Protein AF-I3ZRD3-F1 (afdb_monomer)

Sequence (249 aa):
MDRIKLLAGLSAVLILIATGATWAITRDINTTIVILTLASTLATVMMAVTIYELDIALKELNFEAVSEVYEMMDENLKENISKIKRWHAEDLQAGRISGGVLVGPASGDFLKDEERVKAVSDASRVLNRVGYFIYRDFVGDWFIQEQYAGLILESFLAMRPYLKALRDSRECEGNEECENGPWFLRRFYLLLVVISYQYLCKNFNKNCEKVFEKYKESVGKPVPSKWLADDVKSWLKKKGYKEYLKENA

Solvent-accessible surface area (backbone atoms only — not comparable to full-atom values): 13400 Å² total; per-residue (Å²): 112,68,67,58,55,49,48,54,50,51,51,52,52,51,49,51,50,53,40,52,52,44,37,73,71,67,74,39,68,67,66,36,50,53,51,45,52,52,52,52,50,52,53,50,51,49,52,51,50,54,50,49,52,48,50,51,53,50,50,52,50,26,50,52,45,47,51,52,45,52,63,60,67,30,68,68,41,52,49,38,48,50,52,42,43,50,51,41,53,51,34,46,74,71,63,30,42,54,97,66,31,52,41,79,65,46,42,59,54,47,76,69,32,63,67,61,46,47,42,55,51,51,47,48,48,49,46,20,52,51,20,43,38,38,74,70,64,41,31,63,67,66,57,45,42,74,76,37,15,69,60,47,38,52,45,45,66,41,40,39,27,58,52,47,45,54,40,44,71,71,77,24,79,84,41,71,71,45,76,59,32,53,43,73,98,43,41,32,29,54,51,45,37,53,52,12,46,56,45,38,45,72,78,37,44,72,59,38,47,53,56,28,51,76,71,77,42,78,84,66,78,90,68,57,59,52,38,50,40,70,69,58,49,52,52,37,44,75,74,66,49,46,74,72,60,54,73,85,127

Secondary structure (DSSP, 8-state):
-HHHHHHHHHHHHHHHHHHHHHHHHH--HHHHHHHHHHHHHHHHHHHHHHHHHHHHHHHHHHHHHHHHHHHHTSHHHHHHHHHHHHHHHHHHHTT-EETTEE-TTHHHHHHH-HHHHHHHHHHHHHHHHHHHHHHTTSS-HHHHHHHHHHHHHHHHHHHHHHHHHHHIIIIITT-HHHHHS---TTHHHHHHHHHHHHHHHHH-HHHHHHHHHHTT--SS-SS-GGGS-HHHHHHHHHTT-HHHHS---

Structure (mmCIF, N/CA/C/O backbone):
data_AF-I3ZRD3-F1
#
_entry.id   AF-I3ZRD3-F1
#
loop_
_atom_site.group_PDB
_atom_sit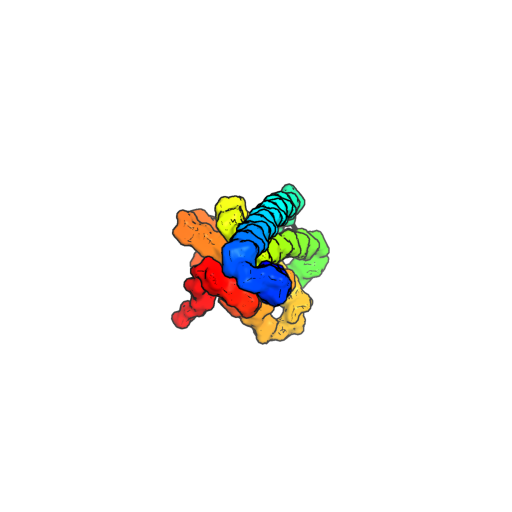e.id
_atom_site.type_symbol
_atom_site.label_atom_id
_atom_site.label_alt_id
_atom_site.label_comp_id
_atom_site.label_asym_id
_atom_site.label_entity_id
_atom_site.label_seq_id
_atom_site.pdbx_PDB_ins_code
_atom_site.Cartn_x
_atom_site.Cartn_y
_atom_site.Cartn_z
_atom_site.occupancy
_atom_site.B_iso_or_equiv
_atom_site.auth_seq_id
_atom_site.auth_comp_id
_atom_site.auth_asym_id
_atom_site.auth_atom_id
_atom_site.pdbx_PDB_model_num
ATOM 1 N N . MET A 1 1 ? -14.923 -5.892 21.872 1.00 52.00 1 MET A N 1
ATOM 2 C CA . MET A 1 1 ? -16.392 -5.854 22.061 1.00 52.00 1 MET A CA 1
ATOM 3 C C . MET A 1 1 ? -16.881 -6.980 22.973 1.00 52.00 1 MET A C 1
ATOM 5 O O . MET A 1 1 ? -17.626 -6.692 23.900 1.00 52.00 1 MET A O 1
ATOM 9 N N . ASP A 1 2 ? -16.412 -8.221 22.799 1.00 59.50 2 ASP A N 1
ATOM 10 C CA . ASP A 1 2 ? -16.865 -9.356 23.628 1.00 59.50 2 ASP A CA 1
ATOM 11 C C . ASP A 1 2 ? -16.452 -9.266 25.101 1.00 59.50 2 ASP A C 1
ATOM 13 O O . ASP A 1 2 ? -17.253 -9.577 25.972 1.00 59.50 2 ASP A O 1
ATOM 17 N N . ARG A 1 3 ? -15.263 -8.732 25.412 1.00 58.88 3 ARG A N 1
ATOM 18 C CA . ARG A 1 3 ? -14.840 -8.506 26.808 1.00 58.88 3 ARG A CA 1
ATOM 19 C C . ARG A 1 3 ? -15.699 -7.479 27.555 1.00 58.88 3 ARG A C 1
ATOM 21 O O . ARG A 1 3 ? -15.945 -7.666 28.737 1.00 58.88 3 ARG A O 1
ATOM 28 N N . ILE A 1 4 ? -16.195 -6.441 26.875 1.00 62.34 4 ILE A N 1
ATOM 29 C CA . ILE A 1 4 ? -17.078 -5.422 27.478 1.00 62.34 4 ILE A CA 1
ATOM 30 C C . ILE A 1 4 ? -18.457 -6.024 27.750 1.00 62.34 4 ILE A C 1
ATOM 32 O O . ILE A 1 4 ? -19.006 -5.831 28.827 1.00 62.34 4 ILE A O 1
ATOM 36 N N . LYS A 1 5 ? -18.991 -6.817 26.810 1.00 70.56 5 LYS A N 1
ATOM 37 C CA . LYS A 1 5 ? -20.236 -7.572 27.021 1.00 70.56 5 LYS A CA 1
ATOM 38 C C . LYS A 1 5 ? -20.105 -8.570 28.173 1.00 70.56 5 LYS A C 1
ATOM 40 O O . LYS A 1 5 ? -21.042 -8.731 28.945 1.00 70.56 5 LYS A O 1
ATOM 45 N N . LEU A 1 6 ? -18.941 -9.207 28.300 1.00 76.69 6 LEU A N 1
ATOM 46 C CA . LEU A 1 6 ? -18.649 -10.167 29.361 1.00 76.69 6 LEU A CA 1
ATOM 47 C C . LEU A 1 6 ? -18.512 -9.487 30.733 1.00 76.69 6 LEU A C 1
ATOM 49 O O . LEU A 1 6 ? -19.090 -9.972 31.699 1.00 76.69 6 LEU A O 1
ATOM 53 N N . LEU A 1 7 ? -17.832 -8.337 30.805 1.00 70.81 7 LEU A N 1
ATOM 54 C CA . LEU A 1 7 ? -17.755 -7.496 32.006 1.00 70.81 7 LEU A CA 1
ATOM 55 C C . LEU A 1 7 ? -19.132 -6.967 32.414 1.00 70.81 7 LEU A C 1
ATOM 57 O O . LEU A 1 7 ? -19.528 -7.153 33.557 1.00 70.81 7 LEU A O 1
ATOM 61 N N . ALA A 1 8 ? -19.897 -6.400 31.477 1.00 70.56 8 ALA A N 1
ATOM 62 C CA . ALA A 1 8 ? -21.256 -5.928 31.735 1.00 70.56 8 ALA A CA 1
ATOM 63 C C . ALA A 1 8 ? -22.177 -7.066 32.211 1.00 70.56 8 ALA A C 1
ATOM 65 O O . ALA A 1 8 ? -22.964 -6.880 33.138 1.00 70.56 8 ALA A O 1
ATOM 66 N N . GLY A 1 9 ? -22.042 -8.261 31.624 1.00 75.44 9 GLY A N 1
ATOM 67 C CA . GLY A 1 9 ? -22.759 -9.461 32.051 1.00 75.44 9 GLY A CA 1
ATOM 68 C C . GLY A 1 9 ? -22.384 -9.905 33.468 1.00 75.44 9 GLY A C 1
ATOM 69 O O . GLY A 1 9 ? -23.269 -10.137 34.287 1.00 75.44 9 GLY A O 1
ATOM 70 N N . LEU A 1 10 ? -21.088 -9.963 33.789 1.00 80.12 10 LEU A N 1
ATOM 71 C CA . LEU A 1 10 ? -20.594 -10.278 35.136 1.00 80.12 10 LEU A CA 1
ATOM 72 C C . LEU A 1 10 ? -21.078 -9.262 36.175 1.00 80.12 10 LEU A C 1
ATOM 74 O O . LEU A 1 10 ? -21.544 -9.655 37.243 1.00 80.12 10 LEU A O 1
ATOM 78 N N . SER A 1 11 ? -21.024 -7.969 35.854 1.00 74.06 11 SER A N 1
ATOM 79 C CA . SER A 1 11 ? -21.530 -6.904 36.719 1.00 74.06 11 SER A CA 1
ATOM 80 C C . SER A 1 11 ? -23.034 -7.038 36.954 1.00 74.06 11 SER A C 1
ATOM 82 O O . SER A 1 11 ? -23.473 -6.953 38.097 1.00 74.06 11 SER A O 1
ATOM 84 N N . ALA A 1 12 ? -23.824 -7.318 35.914 1.00 77.12 12 ALA A N 1
ATOM 85 C CA . ALA A 1 12 ? -25.265 -7.529 36.049 1.00 77.12 12 ALA A CA 1
ATOM 86 C C . ALA A 1 12 ? -25.596 -8.736 36.945 1.00 77.12 12 ALA A C 1
ATOM 88 O O . ALA A 1 12 ? -26.478 -8.649 37.799 1.00 77.12 12 ALA A O 1
ATOM 89 N N . VAL A 1 13 ? -24.856 -9.842 36.804 1.00 82.25 13 VAL A N 1
ATOM 90 C CA . VAL A 1 13 ? -25.018 -11.037 37.649 1.00 82.25 13 VAL A CA 1
ATOM 91 C C . VAL A 1 13 ? -24.651 -10.741 39.106 1.00 82.25 13 VAL A C 1
ATOM 93 O O . VAL A 1 13 ? -25.401 -11.107 40.009 1.00 82.25 13 VAL A O 1
ATOM 96 N N . LEU A 1 14 ? -23.544 -10.037 39.353 1.00 80.75 14 LEU A N 1
ATOM 97 C CA . LEU A 1 14 ? -23.127 -9.652 40.706 1.00 80.75 14 LEU A CA 1
ATOM 98 C C . LEU A 1 14 ? -24.134 -8.712 41.376 1.00 80.75 14 LEU A C 1
ATOM 100 O O . LEU A 1 14 ? -24.451 -8.900 42.550 1.00 80.75 14 LEU A O 1
ATOM 104 N N . ILE A 1 15 ? -24.681 -7.748 40.630 1.00 78.94 15 ILE A N 1
ATOM 105 C CA . ILE A 1 15 ? -25.729 -6.848 41.124 1.00 78.94 15 ILE A CA 1
ATOM 106 C C . ILE A 1 15 ? -26.989 -7.647 41.477 1.00 78.94 15 ILE A C 1
ATOM 108 O O . ILE A 1 15 ? -27.552 -7.443 42.551 1.00 78.94 15 ILE A O 1
ATOM 112 N N . LEU A 1 16 ? -27.410 -8.593 40.632 1.00 80.62 16 LEU A N 1
ATOM 113 C CA . LEU A 1 16 ? -28.568 -9.451 40.907 1.00 80.62 16 LEU A CA 1
ATOM 114 C C . LEU A 1 16 ? -28.374 -10.302 42.169 1.00 80.62 16 LEU A C 1
ATOM 116 O O . LEU A 1 16 ? -29.274 -10.356 43.007 1.00 80.62 16 LEU A O 1
ATOM 120 N N . ILE A 1 17 ? -27.200 -10.919 42.338 1.00 82.75 17 ILE A N 1
ATOM 121 C CA . ILE A 1 17 ? -26.878 -11.731 43.522 1.00 82.75 17 ILE A CA 1
ATOM 122 C C . ILE A 1 17 ? -26.856 -10.861 44.782 1.00 82.75 17 ILE A C 1
ATOM 124 O O . ILE A 1 17 ? -27.480 -11.217 45.781 1.00 82.75 17 ILE A O 1
ATOM 128 N N . ALA A 1 18 ? -26.189 -9.704 44.736 1.00 76.94 18 ALA A N 1
ATOM 129 C CA . ALA A 1 18 ? -26.117 -8.783 45.867 1.00 76.94 18 ALA A CA 1
ATOM 130 C C . ALA A 1 18 ? -27.506 -8.273 46.269 1.00 76.94 18 ALA A C 1
ATOM 132 O O . ALA A 1 18 ? -27.845 -8.253 47.452 1.00 76.94 18 ALA A O 1
ATOM 133 N N . THR A 1 19 ? -28.342 -7.927 45.290 1.00 74.69 19 THR A N 1
ATOM 134 C CA . THR A 1 19 ? -29.703 -7.431 45.531 1.00 74.69 19 THR A CA 1
ATOM 135 C C . THR A 1 19 ? -30.601 -8.531 46.096 1.00 74.69 19 THR A C 1
ATOM 137 O O . THR A 1 19 ? -31.321 -8.296 47.065 1.00 74.69 19 THR A O 1
ATOM 140 N N . GLY A 1 20 ? -30.514 -9.752 45.557 1.00 78.00 20 GLY A N 1
ATOM 141 C CA . GLY A 1 20 ? -31.257 -10.912 46.052 1.00 78.00 20 GLY A CA 1
ATOM 142 C C . GLY A 1 20 ? -30.860 -11.319 47.474 1.00 78.00 20 GLY A C 1
ATOM 143 O O . GLY A 1 20 ? -31.731 -11.579 48.303 1.00 78.00 20 GLY A O 1
ATOM 144 N N . ALA A 1 21 ? -29.561 -11.311 47.787 1.00 79.12 21 ALA A N 1
ATOM 145 C CA . ALA A 1 21 ? -29.057 -11.587 49.132 1.00 79.12 21 ALA A CA 1
ATOM 146 C C . ALA A 1 21 ? -29.483 -10.504 50.135 1.00 79.12 21 ALA A C 1
ATOM 148 O O . ALA A 1 21 ? -29.942 -10.818 51.230 1.00 79.12 21 ALA A O 1
ATOM 149 N N . THR A 1 22 ? -29.395 -9.232 49.740 1.00 74.50 22 THR A N 1
ATOM 150 C CA . THR A 1 22 ? -29.828 -8.102 50.572 1.00 74.50 22 THR A CA 1
ATOM 151 C C . THR A 1 22 ? -31.318 -8.204 50.886 1.00 74.50 22 THR A C 1
ATOM 153 O O . THR A 1 22 ? -31.693 -8.141 52.053 1.00 74.50 22 THR A O 1
ATOM 156 N N . TRP A 1 23 ? -32.156 -8.459 49.876 1.00 75.88 23 TRP A N 1
ATOM 157 C CA . TRP A 1 23 ? -33.597 -8.652 50.050 1.00 75.88 23 TRP A CA 1
ATOM 158 C C . TRP A 1 23 ? -33.927 -9.814 50.996 1.00 75.88 23 TRP A C 1
ATOM 160 O O . TRP A 1 23 ? -34.800 -9.690 51.855 1.00 75.88 23 TRP A O 1
ATOM 170 N N . ALA A 1 24 ? -33.210 -10.935 50.869 1.00 79.56 24 ALA A N 1
ATOM 171 C CA . ALA A 1 24 ? -33.402 -12.100 51.726 1.00 79.56 24 ALA A CA 1
ATOM 172 C C . ALA A 1 24 ? -33.079 -11.816 53.205 1.00 79.56 24 ALA A C 1
ATOM 174 O O . ALA A 1 24 ? -33.714 -12.406 54.080 1.00 79.56 24 ALA A O 1
ATOM 175 N N . ILE A 1 25 ? -32.129 -10.913 53.477 1.00 80.62 25 ILE A N 1
ATOM 176 C CA . ILE A 1 25 ? -31.668 -10.567 54.828 1.00 80.62 25 ILE A CA 1
ATOM 177 C C . ILE A 1 25 ? -32.514 -9.450 55.446 1.00 80.62 25 ILE A C 1
ATOM 179 O O . ILE A 1 25 ? -32.949 -9.577 56.588 1.00 80.62 25 ILE A O 1
ATOM 183 N N . THR A 1 26 ? -32.741 -8.350 54.725 1.00 76.94 26 THR A N 1
ATOM 184 C CA . THR A 1 26 ? -33.383 -7.156 55.295 1.00 76.94 26 THR A CA 1
ATOM 185 C C . THR A 1 26 ? -34.900 -7.170 55.155 1.00 76.94 26 THR A C 1
ATOM 187 O O . THR A 1 26 ? -35.578 -6.610 56.012 1.00 76.94 26 THR A O 1
ATOM 190 N N . ARG A 1 27 ? -35.445 -7.782 54.088 1.00 77.44 27 ARG A N 1
ATOM 191 C CA . ARG A 1 27 ? -36.866 -7.688 53.682 1.00 77.44 27 ARG A CA 1
ATOM 192 C C . ARG A 1 27 ? -37.421 -6.253 53.657 1.00 77.44 27 ARG A C 1
ATOM 194 O O . ARG A 1 27 ? -38.632 -6.057 53.723 1.00 77.44 27 ARG A O 1
ATOM 201 N N . ASP A 1 28 ? -36.543 -5.258 53.548 1.00 80.31 28 ASP A N 1
ATOM 202 C CA . ASP A 1 28 ? -36.895 -3.845 53.472 1.00 80.31 28 ASP A CA 1
ATOM 203 C C . ASP A 1 28 ? -36.650 -3.331 52.054 1.00 80.31 28 ASP A C 1
ATOM 205 O O . ASP A 1 28 ? -35.545 -3.420 51.504 1.00 80.31 28 ASP A O 1
ATOM 209 N N . ILE A 1 29 ? -37.709 -2.777 51.468 1.00 77.44 29 ILE A N 1
ATOM 210 C CA . ILE A 1 29 ? -37.716 -2.227 50.115 1.00 77.44 29 ILE A CA 1
ATOM 211 C C . ILE A 1 29 ? -36.775 -1.023 50.031 1.00 77.44 29 ILE A C 1
ATOM 213 O O . ILE A 1 29 ? -36.006 -0.931 49.075 1.00 77.44 29 ILE A O 1
ATOM 217 N N . ASN A 1 30 ? -36.765 -0.143 51.036 1.00 77.94 30 ASN A N 1
ATOM 218 C CA . ASN A 1 30 ? -35.959 1.077 50.983 1.00 77.94 30 ASN A CA 1
ATOM 219 C C . ASN A 1 30 ? -34.462 0.759 51.026 1.00 77.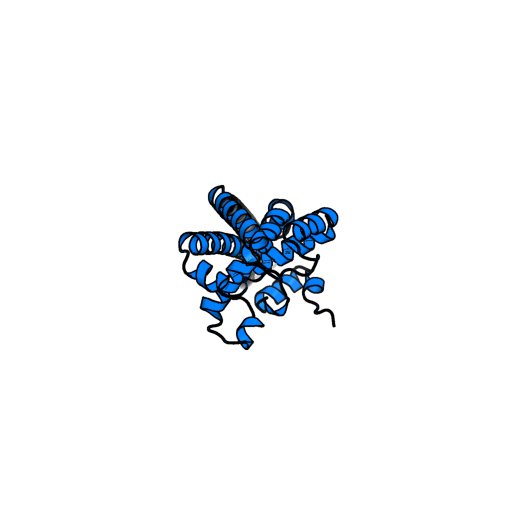94 30 ASN A C 1
ATOM 221 O O . ASN A 1 30 ? -33.710 1.213 50.164 1.00 77.94 30 ASN A O 1
ATOM 225 N N . THR A 1 31 ? -34.033 -0.085 51.965 1.00 75.75 31 THR A N 1
ATOM 226 C CA . THR A 1 31 ? -32.627 -0.504 52.067 1.00 75.75 31 THR A CA 1
ATOM 227 C C . THR A 1 31 ? -32.156 -1.260 50.815 1.00 75.75 31 THR A C 1
ATOM 229 O O . THR A 1 31 ? -31.047 -1.032 50.328 1.00 75.75 31 THR A O 1
ATOM 232 N N . THR A 1 32 ? -33.010 -2.110 50.236 1.00 75.44 32 THR A N 1
ATOM 233 C CA . THR A 1 32 ? -32.683 -2.862 49.011 1.00 75.44 32 THR A CA 1
ATOM 234 C C . THR A 1 32 ? -32.540 -1.941 47.793 1.00 75.44 32 THR A C 1
ATOM 236 O O . THR A 1 32 ? -31.595 -2.094 47.019 1.00 75.44 32 THR A O 1
ATOM 239 N N . ILE A 1 33 ? -33.422 -0.944 47.642 1.00 74.12 33 ILE A N 1
ATOM 240 C CA . ILE A 1 33 ? -33.347 0.049 46.557 1.00 74.12 33 ILE A CA 1
ATOM 241 C C . ILE A 1 33 ? -32.076 0.895 46.670 1.00 74.12 33 ILE A C 1
ATOM 243 O O . ILE A 1 33 ? -31.415 1.136 45.658 1.00 74.12 33 ILE A O 1
ATOM 247 N N . VAL A 1 34 ? -31.699 1.322 47.879 1.00 77.81 34 VAL A N 1
ATOM 248 C CA . VAL A 1 34 ? -30.476 2.112 48.097 1.00 77.81 34 VAL A CA 1
ATOM 249 C C . VAL A 1 34 ? -29.236 1.322 47.680 1.00 77.81 34 VAL A C 1
ATOM 251 O O . VAL A 1 34 ? -28.405 1.839 46.934 1.00 77.81 34 VAL A O 1
ATOM 254 N N . ILE A 1 35 ? -29.134 0.053 48.086 1.00 76.06 35 ILE A N 1
ATOM 255 C CA . ILE A 1 35 ? -27.996 -0.811 47.737 1.00 76.06 35 ILE A CA 1
ATOM 256 C C . ILE A 1 35 ? -27.948 -1.087 46.231 1.00 76.06 35 ILE A C 1
ATOM 258 O O . ILE A 1 35 ? -26.881 -0.972 45.624 1.00 76.06 35 ILE A O 1
ATOM 262 N N . LEU A 1 36 ? -29.092 -1.381 45.606 1.00 76.00 36 LEU A N 1
ATOM 263 C CA . LEU A 1 36 ? -29.179 -1.584 44.159 1.00 76.00 36 LEU A CA 1
ATOM 264 C C . LEU A 1 36 ? -28.745 -0.328 43.391 1.00 76.00 36 LEU A C 1
ATOM 266 O O . LEU A 1 36 ? -27.982 -0.420 42.428 1.00 76.00 36 LEU A O 1
ATOM 270 N N . THR A 1 37 ? -29.203 0.846 43.825 1.00 77.12 37 THR A N 1
ATOM 271 C CA . THR A 1 37 ? -28.870 2.130 43.192 1.00 77.12 37 THR A CA 1
ATOM 272 C C . THR A 1 37 ? -27.378 2.427 43.321 1.00 77.12 37 THR A C 1
ATOM 274 O O . THR A 1 37 ? -26.735 2.796 42.336 1.00 77.12 37 THR A O 1
ATOM 277 N N . LEU A 1 38 ? -26.796 2.199 44.503 1.00 75.88 38 LEU A N 1
ATOM 278 C CA . LEU A 1 38 ? -25.365 2.378 44.747 1.00 75.88 38 LEU A CA 1
ATOM 279 C C . LEU A 1 38 ? -24.527 1.435 43.867 1.00 75.88 38 LEU A C 1
ATOM 281 O O . LEU A 1 38 ? -23.610 1.881 43.179 1.00 75.88 38 LEU A O 1
ATOM 285 N N . ALA A 1 39 ? -24.882 0.147 43.829 1.00 74.19 39 ALA A N 1
ATOM 286 C CA . ALA A 1 39 ? -24.186 -0.862 43.033 1.00 74.19 39 ALA A CA 1
ATOM 287 C C . ALA A 1 39 ? -24.280 -0.583 41.522 1.00 74.19 39 ALA A C 1
ATOM 289 O O . ALA A 1 39 ? -23.281 -0.686 40.809 1.00 74.19 39 ALA A O 1
ATOM 290 N N . SER A 1 40 ? -25.452 -0.163 41.038 1.00 75.88 40 SER A N 1
ATOM 291 C CA . SER A 1 40 ? -25.672 0.192 39.628 1.00 75.88 40 SER A CA 1
ATOM 292 C C . SER A 1 40 ? -24.874 1.435 39.225 1.00 75.88 40 SER A C 1
ATOM 294 O O . SER A 1 40 ? -24.278 1.476 38.146 1.00 75.88 40 SER A O 1
ATOM 296 N N . THR A 1 41 ? -24.810 2.431 40.112 1.00 78.88 41 THR A N 1
ATOM 297 C CA . THR A 1 41 ? -24.022 3.653 39.895 1.00 78.88 41 THR A CA 1
ATOM 298 C C . THR A 1 41 ? -22.530 3.327 39.831 1.00 78.88 41 THR A C 1
ATOM 300 O O . THR A 1 41 ? -21.861 3.726 38.880 1.00 78.88 41 THR A O 1
ATOM 303 N N . LEU A 1 42 ? -22.018 2.527 40.775 1.00 73.50 42 LEU A N 1
ATOM 304 C CA . LEU A 1 42 ? -20.621 2.077 40.782 1.00 73.50 42 LEU A CA 1
ATOM 305 C C . LEU A 1 42 ? -20.258 1.288 39.516 1.00 73.50 42 LEU A C 1
ATOM 307 O O . LEU A 1 42 ? -19.230 1.561 38.900 1.00 73.50 42 LEU A O 1
ATOM 311 N N . ALA A 1 43 ? -21.112 0.355 39.088 1.00 76.75 43 ALA A N 1
ATOM 312 C CA . ALA A 1 43 ? -20.884 -0.423 37.871 1.00 76.75 43 ALA A CA 1
ATOM 313 C C . ALA A 1 43 ? -20.880 0.451 36.606 1.00 76.75 43 ALA A C 1
ATOM 315 O O . ALA A 1 43 ? -20.062 0.241 35.711 1.00 76.75 43 ALA A O 1
ATOM 316 N N . THR A 1 44 ? -21.757 1.456 36.543 1.00 78.56 44 THR A N 1
ATOM 317 C CA . THR A 1 44 ? -21.809 2.407 35.422 1.00 78.56 44 THR A CA 1
ATOM 318 C C . THR A 1 44 ? -20.542 3.256 35.362 1.00 78.56 44 THR A C 1
ATOM 320 O O . THR A 1 44 ? -19.964 3.408 34.288 1.00 78.56 44 THR A O 1
ATOM 323 N N . VAL A 1 45 ? -20.069 3.756 36.510 1.00 76.62 45 VAL A N 1
ATOM 324 C CA . VAL A 1 45 ? -18.814 4.519 36.596 1.00 76.62 45 VAL A CA 1
ATOM 325 C C . VAL A 1 45 ? -17.623 3.652 36.190 1.00 76.62 45 VAL A C 1
ATOM 327 O O . VAL A 1 45 ? -16.824 4.094 35.371 1.00 76.62 45 VAL A O 1
ATOM 330 N N . MET A 1 46 ? -17.525 2.409 36.676 1.00 72.31 46 MET A N 1
ATOM 331 C CA . MET A 1 46 ? -16.452 1.495 36.264 1.00 72.31 46 MET A CA 1
ATOM 332 C C . MET A 1 46 ? -16.478 1.224 34.759 1.00 72.31 46 MET A C 1
ATOM 334 O O . MET A 1 46 ? -15.445 1.343 34.110 1.00 72.31 46 MET A O 1
ATOM 338 N N . MET A 1 47 ? -17.645 0.921 34.179 1.00 77.38 47 MET A N 1
ATOM 339 C CA . MET A 1 47 ? -17.763 0.721 32.730 1.00 77.38 47 MET A CA 1
ATOM 340 C C . MET A 1 47 ? -17.366 1.970 31.945 1.00 77.38 47 MET A C 1
ATOM 342 O O . MET A 1 47 ? -16.661 1.850 30.946 1.00 77.38 47 MET A O 1
ATOM 346 N N . ALA A 1 48 ? -17.783 3.156 32.394 1.00 76.19 48 ALA A N 1
ATOM 347 C CA . ALA A 1 48 ? -17.395 4.411 31.765 1.00 76.19 48 ALA A CA 1
ATOM 348 C C . ALA A 1 48 ? -15.872 4.601 31.808 1.00 76.19 48 ALA A C 1
ATOM 350 O O . ALA A 1 48 ? -15.271 4.827 30.761 1.00 76.19 48 ALA A O 1
ATOM 351 N N . VAL A 1 49 ? -15.239 4.431 32.975 1.00 76.75 49 VAL A N 1
ATOM 352 C CA . VAL A 1 49 ? -13.777 4.522 33.132 1.00 76.75 49 VAL A CA 1
ATOM 353 C C . VAL A 1 49 ? -13.064 3.514 32.232 1.00 76.75 49 VAL A C 1
ATOM 355 O O . VAL A 1 49 ? -12.183 3.909 31.481 1.00 76.75 49 VAL A O 1
ATOM 358 N N . THR A 1 50 ? -13.491 2.247 32.202 1.00 75.00 50 THR A N 1
ATOM 359 C CA . THR A 1 50 ? -12.885 1.226 31.329 1.00 75.00 50 THR A CA 1
ATOM 360 C C . THR A 1 50 ? -13.046 1.553 29.843 1.00 75.00 50 THR A C 1
ATOM 362 O O . THR A 1 50 ? -12.143 1.286 29.053 1.00 75.00 50 THR A O 1
ATOM 365 N N . ILE A 1 51 ? -14.181 2.127 29.430 1.00 75.44 51 ILE A N 1
ATOM 366 C CA . ILE A 1 51 ? -14.376 2.587 28.047 1.00 75.44 51 ILE A CA 1
ATOM 367 C C . ILE A 1 51 ? -13.432 3.754 27.736 1.00 75.44 51 ILE A C 1
ATOM 369 O O . ILE A 1 51 ? -12.833 3.759 26.663 1.00 75.44 51 ILE A O 1
ATOM 373 N N . TYR A 1 52 ? -13.265 4.705 28.659 1.00 73.38 52 TYR A N 1
ATOM 374 C CA . TYR A 1 52 ? -12.328 5.818 28.497 1.00 73.38 52 TYR A CA 1
ATOM 375 C C . TYR A 1 52 ? -10.871 5.350 28.443 1.00 73.38 52 TYR A C 1
ATOM 377 O O . TYR A 1 52 ? -10.139 5.773 27.555 1.00 73.38 52 TYR A O 1
ATOM 385 N N . GLU A 1 53 ? -10.454 4.452 29.334 1.00 74.12 53 GLU A N 1
ATOM 386 C CA . GLU A 1 53 ? -9.114 3.854 29.315 1.00 74.12 53 GLU A CA 1
ATOM 387 C C . GLU A 1 53 ? -8.860 3.094 28.010 1.00 74.12 53 GLU A C 1
ATOM 389 O O . GLU A 1 53 ? -7.788 3.214 27.421 1.00 74.12 53 GLU A O 1
ATOM 394 N N . LEU A 1 54 ? -9.860 2.361 27.508 1.00 75.56 54 LEU A N 1
ATOM 395 C CA . LEU A 1 54 ? -9.767 1.686 26.216 1.00 75.56 54 LEU A CA 1
ATOM 396 C C . LEU A 1 54 ? -9.648 2.687 25.057 1.00 75.56 54 LEU A C 1
ATOM 398 O O . LEU A 1 54 ? -8.870 2.447 24.141 1.00 75.56 54 LEU A O 1
ATOM 402 N N . ASP A 1 55 ? -10.400 3.790 25.079 1.00 72.19 55 ASP A N 1
ATOM 403 C CA . ASP A 1 55 ? -10.308 4.849 24.065 1.00 72.19 55 ASP A CA 1
ATOM 404 C C . ASP A 1 55 ? -8.932 5.532 24.083 1.00 72.19 55 ASP A C 1
ATOM 406 O O . ASP A 1 55 ? -8.345 5.764 23.027 1.00 72.19 55 ASP A O 1
ATOM 410 N N . ILE A 1 56 ? -8.377 5.790 25.271 1.00 74.12 56 ILE A N 1
ATOM 411 C CA . ILE A 1 56 ? -7.016 6.318 25.434 1.00 74.12 56 ILE A CA 1
ATOM 412 C C . ILE A 1 56 ? -5.993 5.325 24.877 1.00 74.12 56 ILE A C 1
ATOM 414 O O . ILE A 1 56 ? -5.197 5.707 24.024 1.00 74.12 56 ILE A O 1
ATOM 418 N N . ALA A 1 57 ? -6.067 4.049 25.260 1.00 74.56 57 ALA A N 1
ATOM 419 C CA . ALA A 1 57 ? -5.158 3.020 24.759 1.00 74.56 57 ALA A CA 1
ATOM 420 C C . ALA A 1 57 ? -5.254 2.853 23.231 1.00 74.56 57 ALA A C 1
ATOM 422 O O . ALA A 1 57 ? -4.246 2.665 22.556 1.00 74.56 57 ALA A O 1
ATOM 423 N N . LEU A 1 58 ? -6.458 2.954 22.656 1.00 73.88 58 LEU A N 1
ATOM 424 C CA . LEU A 1 58 ? -6.648 2.937 21.203 1.00 73.88 58 LEU A CA 1
ATOM 425 C C . LEU A 1 58 ? -6.035 4.170 20.529 1.00 73.88 58 LEU A C 1
ATOM 427 O O . LEU A 1 58 ? -5.444 4.044 19.459 1.00 73.88 58 LEU A O 1
ATOM 431 N N . LYS A 1 59 ? -6.153 5.355 21.134 1.00 77.06 59 LYS A N 1
ATOM 432 C CA . LYS A 1 59 ? -5.516 6.578 20.627 1.00 77.06 59 LYS A CA 1
ATOM 433 C C . LYS A 1 59 ? -3.995 6.505 20.705 1.00 77.06 59 LYS A C 1
ATOM 435 O O . LYS A 1 59 ? -3.346 6.907 19.744 1.00 77.06 59 LYS A O 1
ATOM 440 N N . GLU A 1 60 ? -3.442 5.971 21.790 1.00 77.81 60 GLU A N 1
ATOM 441 C CA . GLU A 1 60 ? -2.002 5.729 21.934 1.00 77.81 60 GLU A CA 1
ATOM 442 C C . GLU A 1 60 ? -1.499 4.741 20.879 1.00 77.81 60 GLU A C 1
ATOM 444 O O . GLU A 1 60 ? -0.557 5.056 20.158 1.00 77.81 60 GLU A O 1
ATOM 449 N N . LEU A 1 61 ? -2.189 3.609 20.697 1.00 75.88 61 LEU A N 1
ATOM 450 C CA . LEU A 1 61 ? -1.868 2.635 19.648 1.00 75.88 61 LEU A CA 1
ATOM 451 C C . LEU A 1 61 ? -1.931 3.249 18.245 1.00 75.88 61 LEU A C 1
ATOM 453 O O . LEU A 1 61 ? -1.072 2.973 17.412 1.00 75.88 61 LEU A O 1
ATOM 457 N N . ASN A 1 62 ? -2.933 4.087 17.968 1.00 76.38 62 ASN A N 1
ATOM 458 C CA . ASN A 1 62 ? -3.032 4.781 16.686 1.00 76.38 62 ASN A CA 1
ATOM 459 C C . ASN A 1 62 ? -1.891 5.789 16.504 1.00 76.38 62 ASN A C 1
ATOM 461 O O . ASN A 1 62 ? -1.359 5.908 15.405 1.00 76.38 62 ASN A O 1
ATOM 465 N N . PHE A 1 63 ? -1.508 6.516 17.556 1.00 79.75 63 PHE A N 1
ATOM 466 C CA . PHE A 1 63 ? -0.387 7.452 17.508 1.00 79.75 63 PHE A CA 1
ATOM 467 C C . PHE A 1 63 ? 0.937 6.725 17.246 1.00 79.75 63 PHE A C 1
ATOM 469 O O . PHE A 1 63 ? 1.684 7.128 16.357 1.00 79.75 63 PHE A O 1
ATOM 476 N N . GLU A 1 64 ? 1.189 5.620 17.949 1.00 82.38 64 GLU A N 1
ATOM 477 C CA . GLU A 1 64 ? 2.355 4.761 17.730 1.00 82.38 64 GLU A CA 1
ATOM 478 C C . GLU A 1 64 ? 2.364 4.200 16.303 1.00 82.38 64 GLU A C 1
ATOM 480 O O . GLU A 1 64 ? 3.370 4.300 15.606 1.00 82.38 64 GLU A O 1
ATOM 485 N N . ALA A 1 65 ? 1.223 3.705 15.814 1.00 81.88 65 ALA A N 1
ATOM 486 C CA . ALA A 1 65 ? 1.104 3.200 14.450 1.00 81.88 65 ALA A CA 1
ATOM 487 C C . ALA A 1 65 ? 1.330 4.294 13.394 1.00 81.88 65 ALA A C 1
ATOM 489 O O . ALA A 1 65 ? 1.954 4.033 12.368 1.00 81.88 65 ALA A O 1
ATOM 490 N N . VAL A 1 66 ? 0.855 5.521 13.624 1.00 84.12 66 VAL A N 1
ATOM 491 C CA . VAL A 1 66 ? 1.128 6.664 12.741 1.00 84.12 66 VAL A CA 1
ATOM 492 C C . VAL A 1 66 ? 2.614 7.031 12.769 1.00 84.12 66 VAL A C 1
ATOM 494 O O . VAL A 1 66 ? 3.187 7.248 11.703 1.00 84.12 66 VAL A O 1
ATOM 497 N N . SER A 1 67 ? 3.247 7.062 13.947 1.00 82.62 67 SER A N 1
ATOM 498 C CA . SER A 1 67 ? 4.689 7.315 14.091 1.00 82.62 67 SER A CA 1
ATOM 499 C C . SER A 1 67 ? 5.513 6.265 13.346 1.00 82.62 67 SER A C 1
ATOM 501 O O . SER A 1 67 ? 6.354 6.608 12.521 1.00 82.62 67 SER A O 1
ATOM 503 N N . GLU A 1 68 ? 5.190 4.988 13.539 1.00 86.88 68 GLU A N 1
ATOM 504 C CA . GLU A 1 68 ? 5.813 3.862 12.841 1.00 86.88 68 GLU A CA 1
ATOM 505 C C . GLU A 1 68 ? 5.612 3.972 11.318 1.00 86.88 68 GLU A C 1
ATOM 507 O O . GLU A 1 68 ? 6.525 3.689 10.547 1.00 86.88 68 GLU A O 1
ATOM 512 N N . VAL A 1 69 ? 4.444 4.428 10.839 1.00 87.00 69 VAL A N 1
ATOM 513 C CA . VAL A 1 69 ? 4.241 4.699 9.403 1.00 87.00 69 VAL A CA 1
ATOM 514 C C . VAL A 1 69 ? 5.148 5.829 8.916 1.00 87.00 69 VAL A C 1
ATOM 516 O O . VAL A 1 69 ? 5.699 5.709 7.825 1.00 87.00 69 VAL A O 1
ATOM 519 N N . TYR A 1 70 ? 5.335 6.905 9.682 1.00 85.12 70 TYR A N 1
ATOM 520 C CA . TYR A 1 70 ? 6.276 7.967 9.312 1.00 85.12 70 TYR A CA 1
ATOM 521 C C . TYR A 1 70 ? 7.719 7.459 9.240 1.00 85.12 70 TYR A C 1
ATOM 523 O O . TYR A 1 70 ? 8.411 7.760 8.269 1.00 85.12 70 TYR A O 1
ATOM 531 N N . GLU A 1 71 ? 8.144 6.656 10.214 1.00 87.12 71 GLU A N 1
ATOM 532 C CA . GLU A 1 71 ? 9.471 6.030 10.235 1.00 87.12 71 GLU A CA 1
ATOM 533 C C . GLU A 1 71 ? 9.651 5.006 9.109 1.00 87.12 71 GLU A C 1
ATOM 535 O O . GLU A 1 71 ? 10.721 4.889 8.530 1.00 87.12 71 GLU A O 1
ATOM 540 N N . MET A 1 72 ? 8.601 4.283 8.724 1.00 87.44 72 MET A N 1
ATOM 541 C CA . MET A 1 72 ? 8.644 3.403 7.553 1.00 87.44 72 MET A CA 1
ATOM 542 C C . MET A 1 72 ? 8.719 4.169 6.238 1.00 87.44 72 MET A C 1
ATOM 544 O O . MET A 1 72 ? 9.276 3.673 5.261 1.00 87.44 72 MET A O 1
ATOM 548 N N . MET A 1 73 ? 8.129 5.360 6.189 1.00 85.19 73 MET A N 1
ATOM 549 C CA . MET A 1 73 ? 8.141 6.246 5.025 1.00 85.19 73 MET A CA 1
ATOM 550 C C . MET A 1 73 ? 9.367 7.183 5.050 1.00 85.19 73 MET A C 1
ATOM 552 O O . MET A 1 73 ? 9.291 8.335 4.598 1.00 85.19 73 MET A O 1
ATOM 556 N N . ASP A 1 74 ? 10.489 6.678 5.573 1.00 85.00 74 ASP A N 1
ATOM 557 C CA . ASP A 1 74 ? 11.761 7.377 5.760 1.00 85.00 74 ASP A CA 1
ATOM 558 C C . ASP A 1 74 ? 12.520 7.670 4.455 1.00 85.00 74 ASP A C 1
ATOM 560 O O . ASP A 1 74 ? 12.067 7.445 3.325 1.00 85.00 74 ASP A O 1
ATOM 564 N N . GLU A 1 75 ? 13.718 8.227 4.628 1.00 81.75 75 GLU A N 1
ATOM 565 C CA . GLU A 1 75 ? 14.651 8.520 3.547 1.00 81.75 75 GLU A CA 1
ATOM 566 C C . GLU A 1 75 ? 15.101 7.260 2.802 1.00 81.75 75 GLU A C 1
ATOM 568 O O . GLU A 1 75 ? 15.217 7.317 1.579 1.00 81.75 75 GLU A O 1
ATOM 573 N N . ASN A 1 76 ? 15.252 6.113 3.474 1.00 86.12 76 ASN A N 1
ATOM 574 C CA . ASN A 1 76 ? 15.660 4.867 2.820 1.00 86.12 76 ASN A CA 1
ATOM 575 C C . ASN A 1 76 ? 14.603 4.389 1.817 1.00 86.12 76 ASN A C 1
ATOM 577 O O . ASN A 1 76 ? 14.927 4.029 0.678 1.00 86.12 76 ASN A O 1
ATOM 581 N N . LEU A 1 77 ? 13.320 4.409 2.201 1.00 90.31 77 LEU A N 1
ATOM 582 C CA . LEU A 1 77 ? 12.237 4.080 1.274 1.00 90.31 77 LEU A CA 1
ATOM 583 C C . LEU A 1 77 ? 12.200 5.069 0.103 1.00 90.31 77 LEU A C 1
ATOM 585 O O . LEU A 1 77 ? 12.068 4.656 -1.054 1.00 90.31 77 LEU A O 1
ATOM 589 N N . LYS A 1 78 ? 12.330 6.370 0.381 1.00 89.75 78 LYS A N 1
ATOM 590 C CA . LYS A 1 78 ? 12.330 7.419 -0.652 1.00 89.75 78 LYS A CA 1
ATOM 591 C C . LYS A 1 78 ? 13.506 7.279 -1.617 1.00 89.75 78 LYS A C 1
ATOM 593 O O . LYS A 1 78 ? 13.319 7.473 -2.822 1.00 89.75 78 LYS A O 1
ATOM 598 N N . GLU A 1 79 ? 14.686 6.910 -1.128 1.00 92.00 79 GLU A N 1
ATOM 599 C CA . GLU A 1 79 ? 15.870 6.656 -1.948 1.00 92.00 79 GLU A CA 1
ATOM 600 C C . GLU A 1 79 ? 15.644 5.449 -2.865 1.00 92.00 79 GLU A C 1
ATOM 602 O O . GLU A 1 79 ? 15.832 5.553 -4.080 1.00 92.00 79 GLU A O 1
ATOM 607 N N . ASN A 1 80 ? 15.142 4.335 -2.319 1.00 93.69 80 ASN A N 1
ATOM 608 C CA . ASN A 1 80 ? 14.801 3.148 -3.105 1.00 93.69 80 ASN A CA 1
ATOM 609 C C . ASN A 1 80 ? 13.758 3.463 -4.185 1.00 93.69 80 ASN A C 1
ATOM 611 O O . ASN A 1 80 ? 13.957 3.130 -5.353 1.00 93.69 80 ASN A O 1
ATOM 615 N N . ILE A 1 81 ? 12.678 4.171 -3.837 1.00 94.44 81 ILE A N 1
ATOM 616 C CA . ILE A 1 81 ? 11.657 4.598 -4.806 1.00 94.44 81 ILE A CA 1
ATOM 617 C C . ILE A 1 81 ? 12.275 5.497 -5.887 1.00 94.44 81 ILE A C 1
ATOM 619 O O . ILE A 1 81 ? 11.924 5.371 -7.061 1.00 94.44 81 ILE A O 1
ATOM 623 N N . SER A 1 82 ? 13.206 6.382 -5.528 1.00 94.81 82 SER A N 1
ATOM 624 C CA . SER A 1 82 ? 13.884 7.265 -6.484 1.00 94.81 82 SER A CA 1
ATOM 625 C C . SER A 1 82 ? 14.776 6.490 -7.458 1.00 94.81 82 SER A C 1
ATOM 627 O O . SER A 1 82 ? 14.704 6.731 -8.666 1.00 94.81 82 SER A O 1
ATOM 629 N N . LYS A 1 83 ? 15.544 5.504 -6.972 1.00 95.56 83 LYS A N 1
ATOM 630 C CA . LYS A 1 83 ? 16.333 4.588 -7.818 1.00 95.56 83 LYS A CA 1
ATOM 631 C C . LYS A 1 83 ? 15.439 3.815 -8.785 1.00 95.56 83 LYS A C 1
ATOM 633 O O . LYS A 1 83 ? 15.697 3.807 -9.985 1.00 95.56 83 LYS A O 1
ATOM 638 N N . ILE A 1 84 ? 14.338 3.253 -8.286 1.00 96.12 84 ILE A N 1
ATOM 639 C CA . ILE A 1 84 ? 13.371 2.503 -9.098 1.00 96.12 84 ILE A CA 1
ATOM 640 C C . ILE A 1 84 ? 12.735 3.392 -10.168 1.00 96.12 84 ILE A C 1
ATOM 642 O O . ILE A 1 84 ? 12.611 2.971 -11.316 1.00 96.12 84 ILE A O 1
ATOM 646 N N . LYS A 1 85 ? 12.354 4.631 -9.828 1.00 95.62 85 LYS A N 1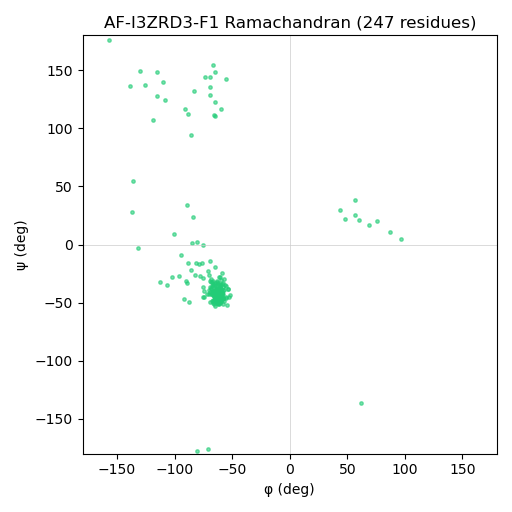
ATOM 647 C CA . LYS A 1 85 ? 11.822 5.602 -10.798 1.00 95.62 85 LYS A CA 1
ATOM 648 C C . LYS A 1 85 ? 12.824 5.885 -11.918 1.00 95.62 85 LYS A C 1
ATOM 650 O O . LYS A 1 85 ? 12.419 5.944 -13.078 1.00 95.62 85 LYS A O 1
ATOM 655 N N . ARG A 1 86 ? 14.112 6.027 -11.586 1.00 96.06 86 ARG A N 1
ATOM 656 C CA . ARG A 1 86 ? 15.186 6.196 -12.574 1.00 96.06 86 ARG A CA 1
ATOM 657 C C . ARG A 1 86 ? 15.301 4.968 -13.480 1.00 96.06 86 ARG A C 1
ATOM 659 O O . ARG A 1 86 ? 15.211 5.121 -14.693 1.00 96.06 86 ARG A O 1
ATOM 666 N N . TRP A 1 87 ? 15.388 3.767 -12.908 1.00 95.62 87 TRP A N 1
ATOM 667 C CA . TRP A 1 87 ? 15.460 2.526 -13.688 1.00 95.62 87 TRP A CA 1
ATOM 668 C C . TRP A 1 87 ? 14.238 2.324 -14.584 1.00 95.62 87 TRP A C 1
ATOM 670 O O . TRP A 1 87 ? 14.374 1.917 -15.729 1.00 95.62 87 TRP A O 1
ATOM 680 N N . HIS A 1 88 ? 13.035 2.649 -14.099 1.00 95.06 88 HIS A N 1
ATOM 681 C CA . HIS A 1 88 ? 11.825 2.607 -14.918 1.00 95.06 88 HIS A CA 1
ATOM 682 C C . HIS A 1 88 ? 11.931 3.542 -16.127 1.00 95.06 88 HIS A C 1
ATOM 684 O O . HIS A 1 88 ? 11.558 3.156 -17.229 1.00 95.06 88 HIS A O 1
ATOM 690 N N . ALA A 1 89 ? 12.424 4.770 -15.949 1.00 94.00 89 ALA A N 1
ATOM 691 C CA . ALA A 1 89 ? 12.602 5.698 -17.062 1.00 94.00 89 ALA A CA 1
ATOM 692 C C . ALA A 1 89 ? 13.630 5.180 -18.084 1.00 94.00 89 ALA A C 1
ATOM 694 O O . ALA A 1 89 ? 13.372 5.246 -19.285 1.00 94.00 89 ALA A O 1
ATOM 695 N N . GLU A 1 90 ? 14.750 4.627 -17.613 1.00 94.38 90 GLU A N 1
ATOM 696 C CA . GLU A 1 90 ? 15.793 4.018 -18.450 1.00 94.38 90 GLU A CA 1
ATOM 697 C C . GLU A 1 90 ? 15.253 2.814 -19.238 1.00 94.38 90 GLU A C 1
ATOM 699 O O . GLU A 1 90 ? 15.386 2.759 -20.460 1.00 94.38 90 GLU A O 1
ATOM 704 N N . ASP A 1 91 ? 14.566 1.885 -18.571 1.00 93.62 91 ASP A N 1
ATOM 705 C CA . ASP A 1 91 ? 13.999 0.695 -19.208 1.00 93.62 91 ASP A CA 1
ATOM 706 C C . ASP A 1 91 ? 12.849 1.040 -20.169 1.00 93.62 91 ASP A C 1
ATOM 708 O O . ASP A 1 91 ? 12.697 0.399 -21.212 1.00 93.62 91 ASP A O 1
ATOM 712 N N . LEU A 1 92 ? 12.071 2.089 -19.882 1.00 91.56 92 LEU A N 1
ATOM 713 C CA . LEU A 1 92 ? 11.042 2.603 -20.789 1.00 91.56 92 LEU A CA 1
ATOM 714 C C . LEU A 1 92 ? 11.653 3.238 -22.048 1.00 91.56 92 LEU A C 1
ATOM 716 O O . LEU A 1 92 ? 11.105 3.082 -23.139 1.00 91.56 92 LEU A O 1
ATOM 720 N N . GLN A 1 93 ? 12.776 3.953 -21.923 1.00 90.69 93 GLN A N 1
ATOM 721 C CA . GLN A 1 93 ? 13.515 4.503 -23.070 1.00 90.69 93 GLN A CA 1
ATOM 722 C C . GLN A 1 93 ? 14.179 3.401 -23.900 1.00 90.69 93 GLN A C 1
ATOM 724 O O . GLN A 1 93 ? 14.180 3.477 -25.126 1.00 90.69 93 GLN A O 1
ATOM 729 N N . ALA A 1 94 ? 14.680 2.355 -23.241 1.00 91.19 94 ALA A N 1
ATOM 730 C CA . ALA A 1 94 ? 15.281 1.191 -23.883 1.00 91.19 94 ALA A CA 1
ATOM 731 C C . ALA A 1 94 ? 14.256 0.222 -24.508 1.00 91.19 94 ALA A C 1
ATOM 733 O O . ALA A 1 94 ? 14.650 -0.804 -25.057 1.00 91.19 94 ALA A O 1
ATOM 734 N N . GLY A 1 95 ? 12.949 0.501 -24.406 1.00 89.44 95 GLY A N 1
ATOM 735 C CA . GLY A 1 95 ? 11.890 -0.367 -24.934 1.00 89.44 95 GLY A CA 1
ATOM 736 C C . GLY A 1 95 ? 11.733 -1.697 -24.187 1.00 89.44 95 GLY A C 1
ATOM 737 O O . GLY A 1 95 ? 11.116 -2.624 -24.703 1.00 89.44 95 GLY A O 1
ATOM 738 N N . ARG A 1 96 ? 12.282 -1.804 -22.971 1.00 91.19 96 ARG A N 1
ATOM 739 C CA . ARG A 1 96 ? 12.202 -2.999 -22.115 1.00 91.19 96 ARG A CA 1
ATOM 740 C C . ARG A 1 96 ? 10.891 -3.091 -21.341 1.00 91.19 96 ARG A C 1
ATOM 742 O O . ARG A 1 96 ? 10.575 -4.157 -20.821 1.00 91.19 96 ARG A O 1
ATOM 749 N N . ILE A 1 97 ? 10.137 -1.994 -21.260 1.00 90.62 97 ILE A N 1
ATOM 750 C CA . ILE A 1 97 ? 8.808 -1.934 -20.645 1.00 90.62 97 ILE A CA 1
ATOM 751 C C . ILE A 1 97 ? 7.774 -1.611 -21.724 1.00 90.62 97 ILE A C 1
ATOM 753 O O . ILE A 1 97 ? 7.904 -0.615 -22.434 1.00 90.62 97 ILE A O 1
ATOM 757 N N . SER A 1 98 ? 6.721 -2.423 -21.804 1.00 84.62 98 SER A N 1
ATOM 758 C CA . SER A 1 98 ? 5.540 -2.165 -22.633 1.00 84.62 98 SER A CA 1
ATOM 759 C C . SER A 1 98 ? 4.279 -2.549 -21.870 1.00 84.62 98 SER A C 1
ATOM 761 O O . SER A 1 98 ? 4.254 -3.566 -21.178 1.00 84.62 98 SER A O 1
ATOM 763 N N . GLY A 1 99 ? 3.243 -1.706 -21.934 1.00 79.00 99 GLY A N 1
ATOM 764 C CA . GLY A 1 99 ? 1.983 -1.935 -21.214 1.00 79.00 99 GLY A CA 1
ATOM 765 C C . GLY A 1 99 ? 2.148 -2.107 -19.697 1.00 79.00 99 GLY A C 1
ATOM 766 O O . GLY A 1 99 ? 1.341 -2.786 -19.067 1.00 79.00 99 GLY A O 1
ATOM 767 N N . GLY A 1 100 ? 3.215 -1.549 -19.112 1.00 80.88 100 GLY A N 1
ATOM 768 C CA . GLY A 1 100 ? 3.511 -1.678 -17.685 1.00 80.88 100 GLY A CA 1
ATOM 769 C C . GLY A 1 100 ? 4.077 -3.024 -17.239 1.00 80.88 100 GLY A C 1
ATOM 770 O O . GLY A 1 100 ? 3.985 -3.348 -16.053 1.00 80.88 100 GLY A O 1
ATOM 771 N N . VAL A 1 101 ? 4.638 -3.803 -18.165 1.00 85.62 101 VAL A N 1
ATOM 772 C CA . VAL A 1 101 ? 5.285 -5.095 -17.902 1.00 85.62 101 VAL A CA 1
ATOM 773 C C . VAL A 1 101 ? 6.660 -5.120 -18.573 1.00 85.62 101 VAL A C 1
ATOM 775 O O . VAL A 1 101 ? 6.859 -4.474 -19.603 1.00 85.62 101 VAL A O 1
ATOM 778 N N . LEU A 1 102 ? 7.616 -5.845 -17.984 1.00 88.12 102 LEU A N 1
ATOM 779 C CA . LEU A 1 102 ? 8.908 -6.112 -18.620 1.00 88.12 102 LEU A CA 1
ATOM 780 C C . LEU A 1 102 ? 8.726 -7.051 -19.818 1.00 88.12 102 LEU A C 1
ATOM 782 O O . LEU A 1 102 ? 8.014 -8.048 -19.725 1.00 88.12 102 LEU A O 1
ATOM 786 N N . VAL A 1 103 ? 9.376 -6.738 -20.937 1.00 86.12 103 VAL A N 1
ATOM 787 C CA . VAL A 1 103 ? 9.212 -7.457 -22.207 1.00 86.12 103 VAL A CA 1
ATOM 788 C C . VAL A 1 103 ? 10.467 -8.257 -22.543 1.00 86.12 103 VAL A C 1
ATOM 790 O O . VAL A 1 103 ? 11.593 -7.784 -22.380 1.00 86.12 103 VAL A O 1
ATOM 793 N N . GLY A 1 104 ? 10.273 -9.470 -23.064 1.00 79.12 104 GLY A N 1
ATOM 794 C CA . GLY A 1 104 ? 11.360 -10.317 -23.551 1.00 79.12 104 GLY A CA 1
ATOM 795 C C . GLY A 1 104 ? 12.352 -10.700 -22.440 1.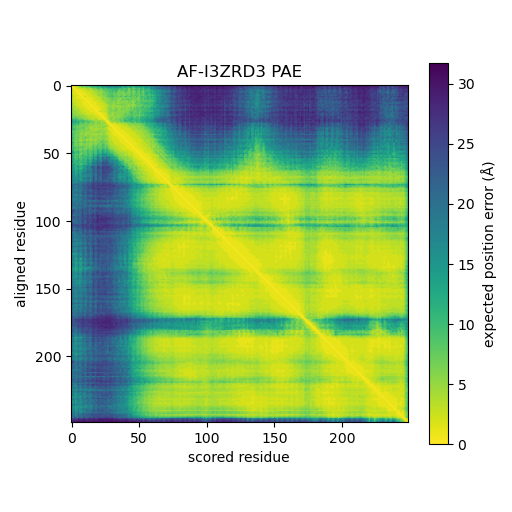00 79.12 104 GLY A C 1
ATOM 796 O O . GLY A 1 104 ? 11.922 -11.044 -21.338 1.00 79.12 104 GLY A O 1
ATOM 797 N N . PRO A 1 105 ? 13.676 -10.653 -22.686 1.00 81.12 105 PRO A N 1
ATOM 798 C CA . PRO A 1 105 ? 14.674 -11.086 -21.706 1.00 81.12 105 PRO A CA 1
ATOM 799 C C . PRO A 1 105 ? 14.779 -10.160 -20.485 1.00 81.12 105 PRO A C 1
ATOM 801 O O . PRO A 1 105 ? 15.323 -10.574 -19.464 1.00 81.12 105 PRO A O 1
ATOM 804 N N . ALA A 1 106 ? 14.207 -8.949 -20.540 1.00 83.38 106 ALA A N 1
ATOM 805 C CA . ALA A 1 106 ? 14.339 -7.944 -19.486 1.00 83.38 106 ALA A CA 1
ATOM 806 C C . ALA A 1 106 ? 13.816 -8.419 -18.1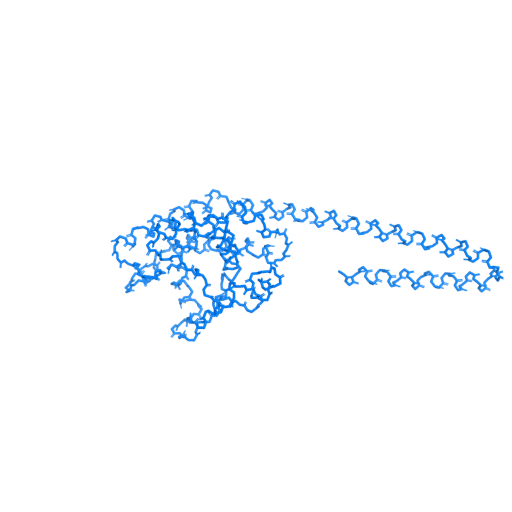18 1.00 83.38 106 ALA A C 1
ATOM 808 O O . ALA A 1 106 ? 14.354 -8.023 -17.085 1.00 83.38 106 ALA A O 1
ATOM 809 N N . SER A 1 107 ? 12.803 -9.295 -18.095 1.00 83.31 107 SER A N 1
ATOM 810 C CA . SER A 1 107 ? 12.334 -9.918 -16.850 1.00 83.31 107 SER A CA 1
ATOM 811 C C . SER A 1 107 ? 13.411 -10.808 -16.224 1.00 83.31 107 SER A C 1
ATOM 813 O O . SER A 1 107 ? 13.651 -10.741 -15.022 1.00 83.31 107 SER A O 1
ATOM 815 N N . GLY A 1 108 ? 14.094 -11.617 -17.040 1.00 83.62 108 GLY A N 1
ATOM 816 C CA . GLY A 1 108 ? 15.189 -12.474 -16.586 1.00 83.62 108 GLY A CA 1
ATOM 817 C C . GLY A 1 108 ? 16.423 -11.679 -16.162 1.00 83.62 108 GLY A C 1
ATOM 818 O O . GLY A 1 108 ? 17.058 -12.036 -15.174 1.00 83.62 108 GLY A O 1
ATOM 819 N N . ASP A 1 109 ? 16.736 -10.588 -16.863 1.00 89.25 109 ASP A N 1
ATOM 820 C CA . ASP A 1 109 ? 17.852 -9.702 -16.515 1.00 89.25 109 ASP A CA 1
ATOM 821 C C . ASP A 1 109 ? 17.610 -9.002 -15.175 1.00 89.25 109 ASP A C 1
ATOM 823 O O . ASP A 1 109 ? 18.494 -8.984 -14.322 1.00 89.25 109 ASP A O 1
ATOM 827 N N . PHE A 1 110 ? 16.391 -8.503 -14.947 1.00 92.56 110 PHE A N 1
ATOM 828 C CA . PHE A 1 110 ? 16.005 -7.944 -13.654 1.00 92.56 110 PHE A CA 1
ATOM 829 C C . PHE A 1 110 ? 16.132 -8.978 -12.530 1.00 92.56 110 PHE A C 1
ATOM 831 O O . PHE A 1 110 ? 16.709 -8.665 -11.498 1.00 92.56 110 PHE A O 1
ATOM 838 N N . LEU A 1 111 ? 15.647 -10.210 -12.721 1.00 91.44 111 LEU A N 1
ATOM 839 C CA . LEU A 1 111 ? 15.705 -11.250 -11.684 1.00 91.44 111 LEU A CA 1
ATOM 840 C C . LEU A 1 111 ? 17.138 -11.684 -11.322 1.00 91.44 111 LEU A C 1
ATOM 842 O O . LEU A 1 111 ? 17.339 -12.243 -10.245 1.00 91.44 111 LEU A O 1
ATOM 846 N N . LYS A 1 112 ? 18.121 -11.424 -12.192 1.00 93.38 112 LYS A N 1
ATOM 847 C CA . LYS A 1 112 ? 19.552 -11.660 -11.933 1.00 93.38 112 LYS A CA 1
ATOM 848 C C . LYS A 1 112 ? 20.252 -10.469 -11.276 1.00 93.38 112 LYS A C 1
ATOM 850 O O . LYS A 1 112 ? 21.353 -10.630 -10.757 1.00 93.38 112 LYS A O 1
ATOM 855 N N . ASP A 1 113 ? 19.643 -9.289 -11.310 1.00 94.12 113 ASP A N 1
ATOM 856 C CA . ASP A 1 113 ? 20.172 -8.079 -10.692 1.00 94.12 113 ASP A CA 1
ATOM 857 C C . ASP A 1 113 ? 19.748 -8.021 -9.216 1.00 94.12 113 ASP A C 1
ATOM 859 O O . ASP A 1 113 ? 18.654 -7.568 -8.863 1.00 94.12 113 ASP A O 1
ATOM 863 N N . GLU A 1 114 ? 20.625 -8.515 -8.338 1.00 94.12 114 GLU A N 1
ATOM 864 C CA . GLU A 1 114 ? 20.363 -8.590 -6.898 1.00 94.12 114 GLU A CA 1
ATOM 865 C C . GLU A 1 114 ? 20.068 -7.220 -6.271 1.00 94.12 114 GLU A C 1
ATOM 867 O O . GLU A 1 114 ? 19.233 -7.130 -5.367 1.00 94.12 114 GLU A O 1
ATOM 872 N N . GLU A 1 115 ? 20.701 -6.144 -6.754 1.00 94.75 115 GLU A N 1
ATOM 873 C CA . GLU A 1 115 ? 20.473 -4.792 -6.240 1.00 94.75 115 GLU A CA 1
ATOM 874 C C . GLU A 1 115 ? 19.047 -4.339 -6.558 1.00 94.75 115 GLU A C 1
ATOM 876 O O . GLU A 1 115 ? 18.300 -3.918 -5.663 1.00 94.75 115 GLU A O 1
ATOM 881 N N . ARG A 1 116 ? 18.639 -4.472 -7.824 1.00 95.44 116 ARG A N 1
ATOM 882 C CA . ARG A 1 116 ? 17.302 -4.068 -8.272 1.00 95.44 116 ARG A CA 1
ATOM 883 C C . ARG A 1 116 ? 16.216 -4.903 -7.609 1.00 95.44 116 ARG A C 1
ATOM 885 O O . ARG A 1 116 ? 15.225 -4.347 -7.125 1.00 95.44 116 ARG A O 1
ATOM 892 N N . VAL A 1 117 ? 16.406 -6.222 -7.538 1.00 95.31 117 VAL A N 1
ATOM 893 C CA . VAL A 1 117 ? 15.475 -7.142 -6.870 1.00 95.31 117 VAL A CA 1
ATOM 894 C C . VAL A 1 117 ? 15.321 -6.781 -5.400 1.00 95.31 117 VAL A C 1
ATOM 896 O O . VAL A 1 117 ? 14.188 -6.721 -4.907 1.00 95.31 117 VAL A O 1
ATOM 899 N N . LYS A 1 118 ? 16.428 -6.516 -4.699 1.00 94.62 118 LYS A N 1
ATOM 900 C CA . LYS A 1 118 ? 16.414 -6.144 -3.282 1.00 94.62 118 LYS A CA 1
ATOM 901 C C . LYS A 1 118 ? 15.687 -4.822 -3.063 1.00 94.62 118 LYS A C 1
ATOM 903 O O . LYS A 1 118 ? 14.749 -4.791 -2.270 1.00 94.62 118 LYS A O 1
ATOM 908 N N . ALA A 1 119 ? 16.027 -3.774 -3.813 1.00 95.19 119 ALA A N 1
ATOM 909 C CA . ALA A 1 119 ? 15.402 -2.458 -3.677 1.00 95.19 119 ALA A CA 1
ATOM 910 C C . ALA A 1 119 ? 13.879 -2.502 -3.904 1.00 95.19 119 ALA A C 1
ATOM 912 O O . ALA A 1 119 ? 13.113 -1.972 -3.095 1.00 95.19 119 ALA A O 1
ATOM 913 N N . VAL A 1 120 ? 13.414 -3.187 -4.959 1.00 95.69 120 VAL A N 1
ATOM 914 C CA . VAL A 1 120 ? 11.973 -3.363 -5.234 1.00 95.69 120 VAL A CA 1
ATOM 915 C C . VAL A 1 120 ? 11.304 -4.219 -4.153 1.00 95.69 120 VAL A C 1
ATOM 917 O O . VAL A 1 120 ? 10.196 -3.912 -3.697 1.00 95.69 120 VAL A O 1
ATOM 920 N N . SER A 1 121 ? 11.961 -5.295 -3.713 1.00 93.69 121 SER A N 1
ATOM 921 C CA . SER A 1 121 ? 11.434 -6.185 -2.673 1.00 93.69 121 SER A CA 1
ATOM 922 C C . SER A 1 121 ? 11.277 -5.469 -1.334 1.00 93.69 121 SER A C 1
ATOM 924 O O . SER A 1 121 ? 10.242 -5.641 -0.686 1.00 93.69 121 SER A O 1
ATOM 926 N N . ASP A 1 122 ? 12.261 -4.662 -0.942 1.00 94.06 122 ASP A N 1
ATOM 927 C CA . ASP A 1 122 ? 12.258 -3.899 0.302 1.00 94.06 122 ASP A CA 1
ATOM 928 C C . ASP A 1 122 ? 11.225 -2.777 0.263 1.00 94.06 122 ASP A C 1
ATOM 930 O O . ASP A 1 122 ? 10.365 -2.724 1.145 1.00 94.06 122 ASP A O 1
ATOM 934 N N . ALA A 1 123 ? 11.212 -1.960 -0.796 1.00 95.31 123 ALA A N 1
ATOM 935 C CA . ALA A 1 123 ? 10.233 -0.884 -0.937 1.00 95.31 123 ALA A CA 1
ATOM 936 C C . ALA A 1 123 ? 8.791 -1.415 -0.905 1.00 95.31 123 ALA A C 1
ATOM 938 O O . ALA A 1 123 ? 7.937 -0.919 -0.166 1.00 95.31 123 ALA A O 1
ATOM 939 N N . SER A 1 124 ? 8.521 -2.493 -1.645 1.00 94.88 124 SER A N 1
ATOM 940 C CA . SER A 1 124 ? 7.197 -3.119 -1.647 1.00 94.88 124 SER A CA 1
ATOM 941 C C . SER A 1 124 ? 6.844 -3.798 -0.321 1.00 94.88 124 SER A C 1
ATOM 943 O O . SER A 1 124 ? 5.674 -3.810 0.059 1.00 94.88 124 SER A O 1
ATOM 945 N N . ARG A 1 125 ? 7.824 -4.350 0.411 1.00 94.38 125 ARG A N 1
ATOM 946 C CA . ARG A 1 125 ? 7.607 -4.936 1.745 1.00 94.38 125 ARG A CA 1
ATOM 947 C C . ARG A 1 125 ? 7.167 -3.870 2.741 1.00 94.38 125 ARG A C 1
ATOM 949 O O . ARG A 1 125 ? 6.206 -4.101 3.473 1.00 94.38 125 ARG A O 1
ATOM 956 N N . VAL A 1 126 ? 7.845 -2.725 2.740 1.00 94.62 126 VAL A N 1
ATOM 957 C CA . VAL A 1 126 ? 7.527 -1.591 3.612 1.00 94.62 126 VAL A CA 1
ATOM 958 C C . VAL A 1 126 ? 6.120 -1.075 3.319 1.00 94.62 126 VAL A C 1
ATOM 960 O O . VAL A 1 126 ? 5.278 -1.049 4.214 1.00 94.62 126 VAL A O 1
ATOM 963 N N . LEU A 1 127 ? 5.802 -0.794 2.052 1.00 96.06 127 LEU A N 1
ATOM 964 C CA . LEU A 1 127 ? 4.471 -0.317 1.663 1.00 96.06 127 LEU A CA 1
ATOM 965 C C . LEU A 1 127 ? 3.367 -1.345 1.958 1.00 96.06 127 LEU A C 1
ATOM 967 O O . LEU A 1 127 ? 2.258 -0.981 2.342 1.00 96.06 127 LEU A O 1
ATOM 971 N N . ASN A 1 128 ? 3.659 -2.643 1.856 1.00 95.88 128 ASN A N 1
ATOM 972 C CA . ASN A 1 128 ? 2.715 -3.679 2.267 1.00 95.88 128 ASN A CA 1
ATOM 973 C C . ASN A 1 128 ? 2.481 -3.691 3.789 1.00 95.88 128 ASN A C 1
ATOM 975 O O . ASN A 1 128 ? 1.355 -3.936 4.220 1.00 95.88 128 ASN A O 1
ATOM 979 N N . ARG A 1 129 ? 3.506 -3.410 4.605 1.00 94.19 129 ARG A N 1
ATOM 980 C CA . ARG A 1 129 ? 3.368 -3.289 6.067 1.00 94.19 129 ARG A CA 1
ATOM 981 C C . ARG A 1 129 ? 2.543 -2.058 6.450 1.00 94.19 129 ARG A C 1
ATOM 983 O O . ARG A 1 129 ? 1.630 -2.188 7.260 1.00 94.19 129 ARG A O 1
ATOM 990 N N . VAL A 1 130 ? 2.762 -0.921 5.789 1.00 94.00 130 VAL A N 1
ATOM 991 C CA . VAL A 1 130 ? 1.900 0.267 5.932 1.00 94.00 130 VAL A CA 1
ATOM 992 C C . VAL A 1 130 ? 0.452 -0.071 5.562 1.00 94.00 130 VAL A C 1
ATOM 994 O O . VAL A 1 130 ? -0.474 0.221 6.315 1.00 94.00 130 VAL A O 1
ATOM 997 N N . GLY A 1 131 ? 0.242 -0.773 4.445 1.00 94.94 131 GLY A N 1
ATOM 998 C CA . GLY A 1 131 ? -1.090 -1.205 4.018 1.00 94.94 131 GLY A CA 1
ATOM 999 C C . GLY A 1 131 ? -1.778 -2.117 5.023 1.00 94.94 131 GLY A C 1
ATOM 1000 O O . GLY A 1 131 ? -2.993 -2.041 5.198 1.00 94.94 131 GLY A O 1
ATOM 1001 N N . TYR A 1 132 ? -1.008 -2.956 5.715 1.00 94.00 132 TYR A N 1
ATOM 1002 C CA . TYR A 1 132 ? -1.531 -3.800 6.778 1.00 94.00 132 TYR A CA 1
ATOM 1003 C C . TYR A 1 132 ? -2.040 -2.974 7.966 1.00 94.00 132 TYR A C 1
ATOM 1005 O O . TYR A 1 132 ? -3.120 -3.267 8.473 1.00 94.00 132 TYR A O 1
ATOM 1013 N N . PHE A 1 133 ? -1.332 -1.918 8.378 1.00 92.12 133 PHE A N 1
ATOM 1014 C CA . PHE A 1 133 ? -1.802 -1.036 9.454 1.00 92.12 133 PHE A CA 1
ATOM 1015 C C . PHE A 1 133 ? -3.121 -0.337 9.109 1.00 92.12 133 PHE A C 1
ATOM 1017 O O . PHE A 1 133 ? -4.009 -0.263 9.959 1.00 92.12 133 PHE A O 1
ATOM 1024 N N . ILE A 1 134 ? -3.297 0.074 7.850 1.00 93.81 134 ILE A N 1
ATOM 1025 C CA . ILE A 1 134 ? -4.569 0.622 7.354 1.00 93.81 134 ILE A CA 1
ATOM 1026 C C . ILE A 1 134 ? -5.667 -0.437 7.352 1.00 93.81 134 ILE A C 1
ATOM 1028 O O . ILE A 1 134 ? -6.761 -0.209 7.859 1.00 93.81 134 ILE A O 1
ATOM 1032 N N . TYR A 1 135 ? -5.377 -1.626 6.820 1.00 93.88 135 TYR A N 1
ATOM 1033 C CA . TYR A 1 135 ? -6.332 -2.732 6.794 1.00 93.88 135 TYR A CA 1
ATOM 1034 C C . TYR A 1 135 ? -6.820 -3.115 8.202 1.00 93.88 135 TYR A C 1
ATOM 1036 O O . TYR A 1 135 ? -7.988 -3.456 8.391 1.00 93.88 135 TYR A O 1
ATOM 1044 N N . ARG A 1 136 ? -5.933 -3.041 9.201 1.00 91.62 136 ARG A N 1
ATOM 1045 C CA . ARG A 1 136 ? -6.235 -3.316 10.613 1.00 91.62 136 ARG A CA 1
ATOM 1046 C C . ARG A 1 136 ? -6.903 -2.155 11.351 1.00 91.62 136 ARG A C 1
ATOM 1048 O O . ARG A 1 136 ? -7.180 -2.317 12.535 1.00 91.62 136 ARG A O 1
ATOM 1055 N N . ASP A 1 137 ? -7.183 -1.044 10.668 1.00 87.12 137 ASP A N 1
ATOM 1056 C CA . ASP A 1 137 ? -7.751 0.182 11.237 1.00 87.12 137 ASP A CA 1
ATOM 1057 C C . ASP A 1 137 ? -6.879 0.825 12.343 1.00 87.12 137 ASP A C 1
ATOM 1059 O O . ASP A 1 137 ? -7.385 1.624 13.125 1.00 87.12 137 ASP A O 1
ATOM 1063 N N . PHE A 1 138 ? -5.573 0.516 12.401 1.00 84.69 138 PHE A N 1
ATOM 1064 C CA . PHE A 1 138 ? -4.622 1.202 13.297 1.00 84.69 138 PHE A CA 1
ATOM 1065 C C . PHE A 1 138 ? -4.266 2.600 12.788 1.00 84.69 138 PHE A C 1
ATOM 1067 O O . PHE A 1 138 ? -3.949 3.505 13.552 1.00 84.69 138 PHE A O 1
ATOM 1074 N N . VAL A 1 139 ? -4.323 2.780 11.470 1.00 86.75 139 VAL A N 1
ATOM 1075 C CA . VAL A 1 139 ? -4.174 4.077 10.818 1.00 86.75 139 VAL A CA 1
ATOM 1076 C C . VAL A 1 139 ? -5.391 4.282 9.921 1.00 86.75 139 VAL A C 1
ATOM 1078 O O . VAL A 1 139 ? -5.852 3.358 9.250 1.00 86.75 139 VAL A O 1
ATOM 1081 N N . GLY A 1 140 ? -5.954 5.490 9.936 1.00 86.31 140 GLY A N 1
ATOM 1082 C CA . GLY A 1 140 ? -7.075 5.833 9.067 1.00 86.31 140 GLY A CA 1
ATOM 1083 C C . GLY A 1 140 ? -6.645 5.898 7.601 1.00 86.31 140 GLY A C 1
ATOM 1084 O O . GLY A 1 140 ? -5.558 6.372 7.284 1.00 86.31 140 GLY A O 1
ATOM 1085 N N . ASP A 1 141 ? -7.510 5.475 6.684 1.00 90.94 141 ASP A N 1
ATOM 1086 C CA . ASP A 1 141 ? -7.261 5.592 5.245 1.00 90.94 141 ASP A CA 1
ATOM 1087 C C . ASP A 1 141 ? -7.142 7.053 4.785 1.00 90.94 141 ASP A C 1
ATOM 1089 O O . ASP A 1 141 ? -6.326 7.344 3.912 1.00 90.94 141 ASP A O 1
ATOM 1093 N N . TRP A 1 142 ? -7.863 7.975 5.432 1.00 90.75 142 TRP A N 1
ATOM 1094 C CA . TRP A 1 142 ? -7.751 9.426 5.218 1.00 90.75 142 TRP A CA 1
ATOM 1095 C C . TRP A 1 142 ? -6.312 9.950 5.368 1.00 90.75 142 TRP A C 1
ATOM 1097 O O . TRP A 1 142 ? -5.864 10.778 4.579 1.00 90.75 142 TRP A O 1
ATOM 1107 N N . PHE A 1 143 ? -5.552 9.421 6.332 1.00 87.88 143 PHE A N 1
ATOM 1108 C CA . PHE A 1 143 ? -4.183 9.862 6.593 1.00 87.88 143 PHE A CA 1
ATOM 1109 C C . PHE A 1 143 ? -3.276 9.563 5.394 1.00 87.88 143 PHE A C 1
ATOM 1111 O O . PHE A 1 143 ? -2.517 10.415 4.933 1.00 87.88 143 PHE A O 1
ATOM 1118 N N . ILE A 1 144 ? -3.407 8.359 4.833 1.00 90.75 144 ILE A N 1
ATOM 1119 C CA . ILE A 1 144 ? -2.669 7.959 3.634 1.00 90.75 144 ILE A CA 1
ATOM 1120 C C . ILE A 1 144 ? -3.106 8.769 2.417 1.00 90.75 144 ILE A C 1
ATOM 1122 O O . ILE A 1 144 ? -2.262 9.166 1.613 1.00 90.75 144 ILE A O 1
ATOM 1126 N N . GLN A 1 145 ? -4.408 9.015 2.282 1.00 91.88 145 GLN A N 1
ATOM 1127 C CA . GLN A 1 145 ? -4.959 9.802 1.185 1.00 91.88 145 GLN A CA 1
ATOM 1128 C C . GLN A 1 145 ? -4.347 11.203 1.123 1.00 91.88 145 GLN A C 1
ATOM 1130 O O . GLN A 1 145 ? -3.892 11.632 0.064 1.00 91.88 145 GLN A O 1
ATOM 1135 N N . GLU A 1 146 ? -4.298 11.899 2.254 1.00 87.75 146 GLU A N 1
ATOM 1136 C CA . GLU A 1 146 ? -3.822 13.279 2.309 1.00 87.75 146 GLU A CA 1
ATOM 1137 C C . GLU A 1 146 ? -2.300 13.383 2.200 1.00 87.75 146 GLU A C 1
ATOM 1139 O O . GLU A 1 146 ? -1.798 14.212 1.442 1.00 87.75 146 GLU A O 1
ATOM 1144 N N . GLN A 1 147 ? -1.565 12.536 2.925 1.00 87.69 147 GLN A N 1
ATOM 1145 C CA . GLN A 1 147 ? -0.114 12.687 3.061 1.00 87.69 147 GLN A CA 1
ATOM 1146 C C . GLN A 1 147 ? 0.673 11.947 1.973 1.00 87.69 147 GLN A C 1
ATOM 1148 O O . GLN A 1 147 ? 1.737 12.402 1.551 1.00 87.69 147 GLN A O 1
ATOM 1153 N N . TYR A 1 148 ? 0.168 10.802 1.500 1.00 90.81 148 TYR A N 1
ATOM 1154 C CA . TYR A 1 148 ? 0.980 9.843 0.744 1.00 90.81 148 TYR A CA 1
ATOM 1155 C C . TYR A 1 148 ? 0.360 9.343 -0.563 1.00 90.81 148 TYR A C 1
ATOM 1157 O O . TYR A 1 148 ? 1.042 8.619 -1.292 1.00 90.81 148 TYR A O 1
ATOM 1165 N N . ALA A 1 149 ? -0.868 9.737 -0.925 1.00 92.62 149 ALA A N 1
ATOM 1166 C CA . ALA A 1 149 ? -1.550 9.189 -2.103 1.00 92.62 149 ALA A CA 1
ATOM 1167 C C . ALA A 1 149 ? -0.736 9.324 -3.399 1.00 92.62 149 ALA A C 1
ATOM 1169 O O . ALA A 1 149 ? -0.614 8.362 -4.160 1.00 92.62 149 ALA A O 1
ATOM 1170 N N . GLY A 1 150 ? -0.140 10.498 -3.635 1.00 91.56 150 GLY A N 1
ATOM 1171 C CA . GLY A 1 150 ? 0.706 10.734 -4.808 1.00 91.56 150 GLY A CA 1
ATOM 1172 C C . GLY A 1 150 ? 1.936 9.830 -4.827 1.00 91.56 150 GLY A C 1
ATOM 1173 O O . GLY A 1 150 ? 2.199 9.164 -5.825 1.00 91.56 150 GLY A O 1
ATOM 1174 N N . LEU A 1 151 ? 2.651 9.742 -3.702 1.00 92.25 151 LEU A N 1
ATOM 1175 C CA . LEU A 1 151 ? 3.844 8.904 -3.577 1.00 92.25 151 LEU A CA 1
ATOM 1176 C C . LEU A 1 151 ? 3.518 7.416 -3.765 1.00 92.25 151 LEU A C 1
ATOM 1178 O O . LEU A 1 151 ? 4.245 6.710 -4.464 1.00 92.25 151 LEU A O 1
ATOM 1182 N N . ILE A 1 152 ? 2.426 6.935 -3.171 1.00 95.25 152 ILE A N 1
ATOM 1183 C CA . ILE A 1 152 ? 1.991 5.538 -3.275 1.00 95.25 152 ILE A CA 1
ATOM 1184 C C . ILE A 1 152 ? 1.612 5.196 -4.714 1.00 95.25 152 ILE A C 1
ATOM 1186 O O . ILE A 1 152 ? 2.052 4.168 -5.226 1.00 95.25 152 ILE A O 1
ATOM 1190 N N . LEU A 1 153 ? 0.850 6.060 -5.387 1.00 95.25 153 LEU A N 1
ATOM 1191 C CA . LEU A 1 153 ? 0.455 5.825 -6.772 1.00 95.25 153 LEU A CA 1
ATOM 1192 C C . LEU A 1 153 ? 1.662 5.867 -7.720 1.00 95.25 153 LEU A C 1
ATOM 1194 O O . LEU A 1 153 ? 1.845 4.945 -8.512 1.00 95.25 153 LEU A O 1
ATOM 1198 N N . GLU A 1 154 ? 2.520 6.884 -7.605 1.00 94.56 154 GLU A N 1
ATOM 1199 C CA . GLU A 1 154 ? 3.741 6.981 -8.415 1.00 94.56 154 GLU A CA 1
ATOM 1200 C C . GLU A 1 154 ? 4.692 5.804 -8.170 1.00 94.56 154 GLU A C 1
ATOM 1202 O O . GLU A 1 154 ? 5.274 5.263 -9.110 1.00 94.56 154 GLU A O 1
ATOM 1207 N N . SER A 1 155 ? 4.878 5.412 -6.907 1.00 94.94 155 SER A N 1
ATOM 1208 C CA . SER A 1 155 ? 5.739 4.279 -6.563 1.00 94.94 155 SER A CA 1
ATOM 1209 C C . SER A 1 155 ? 5.196 2.978 -7.141 1.00 94.94 155 SER A C 1
ATOM 1211 O O . SER A 1 155 ? 5.980 2.189 -7.662 1.00 94.94 155 SER A O 1
ATOM 1213 N N . PHE A 1 156 ? 3.874 2.782 -7.135 1.00 96.38 156 PHE A N 1
ATOM 1214 C CA . PHE A 1 156 ? 3.270 1.597 -7.726 1.00 96.38 156 PHE A CA 1
ATOM 1215 C C . PHE A 1 156 ? 3.474 1.558 -9.234 1.00 96.38 156 PHE A C 1
ATOM 1217 O O . PHE A 1 156 ? 3.947 0.544 -9.728 1.00 96.38 156 PHE A O 1
ATOM 1224 N N . LEU A 1 157 ? 3.187 2.644 -9.958 1.00 95.38 157 LEU A N 1
ATOM 1225 C CA . LEU A 1 157 ? 3.398 2.687 -11.410 1.00 95.38 157 LEU A CA 1
ATOM 1226 C C . LEU A 1 157 ? 4.868 2.428 -11.772 1.00 95.38 157 LEU A C 1
ATOM 1228 O O . LEU A 1 157 ? 5.148 1.619 -12.651 1.00 95.38 157 LEU A O 1
ATOM 1232 N N . ALA A 1 158 ? 5.809 3.012 -11.023 1.00 95.38 158 ALA A N 1
ATOM 1233 C CA . ALA 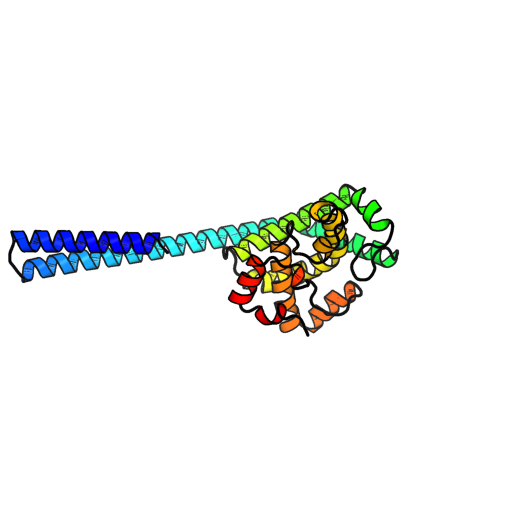A 1 158 ? 7.236 2.760 -11.216 1.00 95.38 158 ALA A CA 1
ATOM 1234 C C . ALA A 1 158 ? 7.644 1.308 -10.910 1.00 95.38 158 ALA A C 1
ATOM 1236 O O . ALA A 1 158 ? 8.503 0.749 -11.587 1.00 95.38 158 ALA A O 1
ATOM 1237 N N . MET A 1 159 ? 7.067 0.701 -9.870 1.00 95.62 159 MET A N 1
ATOM 1238 C CA . MET A 1 159 ? 7.426 -0.646 -9.427 1.00 95.62 159 MET A CA 1
ATOM 1239 C C . MET A 1 159 ? 6.673 -1.757 -10.158 1.00 95.62 159 MET A C 1
ATOM 1241 O O . MET A 1 159 ? 7.146 -2.891 -10.157 1.00 95.62 159 MET A O 1
ATOM 1245 N N . ARG A 1 160 ? 5.512 -1.475 -10.760 1.00 94.06 160 ARG A N 1
ATOM 1246 C CA . ARG A 1 160 ? 4.582 -2.485 -11.286 1.00 94.06 160 ARG A CA 1
ATOM 1247 C C . ARG A 1 160 ? 5.237 -3.497 -12.235 1.00 94.06 160 ARG A C 1
ATOM 1249 O O . ARG A 1 160 ? 5.006 -4.685 -12.007 1.00 94.06 160 ARG A O 1
ATOM 1256 N N . PRO A 1 161 ? 6.081 -3.104 -13.214 1.00 93.50 161 PRO A N 1
ATOM 1257 C CA . PRO A 1 161 ? 6.732 -4.069 -14.104 1.00 93.50 161 PRO A CA 1
ATOM 1258 C C . PRO A 1 161 ? 7.618 -5.066 -13.342 1.00 93.50 161 PRO A C 1
ATOM 1260 O O . PRO A 1 161 ? 7.587 -6.266 -13.608 1.00 93.50 161 PRO A O 1
ATOM 1263 N N . TYR A 1 162 ? 8.358 -4.576 -12.346 1.00 94.56 162 TYR A N 1
ATOM 1264 C CA . TYR A 1 162 ? 9.264 -5.372 -11.516 1.00 94.56 162 TYR A CA 1
ATOM 1265 C C . TYR A 1 162 ? 8.514 -6.233 -10.502 1.00 94.56 162 TYR A C 1
ATOM 1267 O O . TYR A 1 162 ? 8.869 -7.384 -10.275 1.00 94.56 162 TYR A O 1
ATOM 1275 N N . LEU A 1 163 ? 7.452 -5.692 -9.899 1.00 93.25 163 LEU A N 1
ATOM 1276 C CA . LEU A 1 163 ? 6.602 -6.436 -8.972 1.00 93.25 163 LEU A CA 1
ATOM 1277 C C . LEU A 1 163 ? 5.894 -7.584 -9.670 1.00 93.25 163 LEU A C 1
ATOM 1279 O O . LEU A 1 163 ? 5.789 -8.659 -9.086 1.00 93.25 163 LEU A O 1
ATOM 1283 N N . LYS A 1 164 ? 5.460 -7.371 -10.915 1.00 90.06 164 LYS A N 1
ATOM 1284 C CA . LYS A 1 164 ? 4.917 -8.441 -11.739 1.00 90.06 164 LYS A CA 1
ATOM 1285 C C . LYS A 1 164 ? 5.973 -9.520 -11.997 1.00 90.06 164 LYS A C 1
ATOM 1287 O O . LYS A 1 164 ? 5.714 -10.667 -11.674 1.00 90.06 164 LYS A O 1
ATOM 1292 N N . ALA A 1 165 ? 7.189 -9.162 -12.419 1.00 90.12 165 ALA A N 1
ATOM 1293 C CA . ALA A 1 165 ? 8.270 -10.141 -12.595 1.00 90.12 165 ALA A CA 1
ATOM 1294 C C . ALA A 1 165 ? 8.598 -10.930 -11.306 1.00 90.12 165 ALA A C 1
ATOM 1296 O O . ALA A 1 165 ? 8.762 -12.149 -11.345 1.00 90.12 165 ALA A O 1
ATOM 1297 N N . LEU A 1 166 ? 8.649 -10.258 -10.146 1.00 90.50 166 LEU A N 1
ATOM 1298 C CA . LEU A 1 166 ? 8.855 -10.917 -8.847 1.00 90.50 166 LEU A CA 1
ATOM 1299 C C . LEU A 1 166 ? 7.709 -11.857 -8.481 1.00 90.50 166 LEU A C 1
ATOM 1301 O O . LEU A 1 166 ? 7.954 -12.924 -7.924 1.00 90.50 166 LEU A O 1
ATOM 1305 N N . ARG A 1 167 ? 6.468 -11.447 -8.748 1.00 88.38 167 ARG A N 1
ATOM 1306 C CA . ARG A 1 167 ? 5.289 -12.275 -8.515 1.00 88.38 167 ARG A CA 1
ATOM 1307 C C . ARG A 1 167 ? 5.319 -13.498 -9.413 1.00 88.38 167 ARG A C 1
ATOM 1309 O O . ARG A 1 167 ? 5.213 -14.605 -8.905 1.00 88.38 167 ARG A O 1
ATOM 1316 N N . ASP A 1 168 ? 5.483 -13.303 -10.714 1.00 87.38 168 ASP A N 1
ATOM 1317 C CA . ASP A 1 168 ? 5.400 -14.379 -11.694 1.00 87.38 168 ASP A CA 1
ATOM 1318 C C . ASP A 1 168 ? 6.464 -15.452 -11.389 1.00 87.38 168 ASP A C 1
ATOM 1320 O O . ASP A 1 168 ? 6.171 -16.646 -11.405 1.00 87.38 168 ASP A O 1
ATOM 1324 N N . SER A 1 169 ? 7.658 -15.025 -10.957 1.00 86.69 169 SER A N 1
ATOM 1325 C CA . SER A 1 169 ? 8.737 -15.914 -10.512 1.00 86.69 169 SER A CA 1
ATOM 1326 C C . SER A 1 169 ? 8.488 -16.642 -9.182 1.00 86.69 169 SER A C 1
ATOM 1328 O O . SER A 1 169 ? 9.135 -17.660 -8.957 1.00 86.69 169 SER A O 1
ATOM 1330 N N . ARG A 1 170 ? 7.662 -16.115 -8.266 1.00 85.44 170 ARG A N 1
ATOM 1331 C CA . ARG A 1 170 ? 7.526 -16.643 -6.888 1.00 85.44 170 ARG A CA 1
ATOM 1332 C C . ARG A 1 170 ? 6.175 -17.273 -6.579 1.00 85.44 170 ARG A C 1
ATOM 1334 O O . ARG A 1 170 ? 6.101 -18.140 -5.720 1.00 85.44 170 ARG A O 1
ATOM 1341 N N . GLU A 1 171 ? 5.112 -16.768 -7.190 1.00 83.12 171 GLU A N 1
ATOM 1342 C CA . GLU A 1 171 ? 3.734 -17.210 -6.961 1.00 83.12 171 GLU A CA 1
ATOM 1343 C C . GLU A 1 171 ? 3.207 -18.036 -8.127 1.00 83.12 171 GLU A C 1
ATOM 1345 O O . GLU A 1 171 ? 2.403 -18.936 -7.901 1.00 83.12 171 GLU A O 1
ATOM 1350 N N . CYS A 1 172 ? 3.615 -17.711 -9.358 1.00 79.19 172 CYS A N 1
ATOM 1351 C CA . CYS A 1 172 ? 2.932 -18.242 -10.529 1.00 79.19 172 CYS A CA 1
ATOM 1352 C C . CYS A 1 172 ? 3.656 -19.393 -11.219 1.00 79.19 172 CYS A C 1
ATOM 1354 O O . CYS A 1 172 ? 2.954 -20.200 -11.806 1.00 79.19 172 CYS A O 1
ATOM 1356 N N . GLU A 1 173 ? 4.989 -19.514 -11.162 1.00 70.19 173 GLU A N 1
ATOM 1357 C CA . GLU A 1 173 ? 5.754 -20.643 -11.747 1.00 70.19 173 GLU A CA 1
ATOM 1358 C C . GLU A 1 173 ? 5.292 -21.069 -13.171 1.00 70.19 173 GLU A C 1
ATOM 1360 O O . GLU A 1 173 ? 5.397 -22.231 -13.554 1.00 70.19 173 GLU A O 1
ATOM 1365 N N . GLY A 1 174 ? 4.767 -20.135 -13.978 1.00 62.50 174 GLY A N 1
ATOM 1366 C CA . GLY A 1 174 ? 4.229 -20.405 -15.322 1.00 62.50 174 GLY A CA 1
ATOM 1367 C C . GLY A 1 174 ? 2.750 -20.820 -15.405 1.00 62.50 174 GLY A C 1
ATOM 1368 O O . GLY A 1 174 ? 2.304 -21.246 -16.466 1.00 62.50 174 GLY A O 1
ATOM 1369 N N . ASN A 1 175 ? 1.972 -20.702 -14.328 1.00 70.12 175 ASN A N 1
ATOM 1370 C CA . ASN A 1 175 ? 0.537 -20.979 -14.309 1.00 70.12 175 ASN A CA 1
ATOM 1371 C C . ASN A 1 175 ? -0.293 -19.734 -14.694 1.00 70.12 175 ASN A C 1
ATOM 1373 O O . ASN A 1 175 ? -0.381 -18.768 -13.932 1.00 70.12 175 ASN A O 1
ATOM 1377 N N . GLU A 1 176 ? -0.958 -19.779 -15.852 1.00 63.78 176 GLU A N 1
ATOM 1378 C CA . GLU A 1 176 ? -1.824 -18.701 -16.364 1.00 63.78 176 GLU A CA 1
ATOM 1379 C C . GLU A 1 176 ? -3.026 -18.386 -15.451 1.00 63.78 176 GLU A C 1
ATOM 1381 O O . GLU A 1 176 ? -3.490 -17.240 -15.394 1.00 63.78 176 GLU A O 1
ATOM 1386 N N . GLU A 1 177 ? -3.517 -19.364 -14.677 1.00 65.25 177 GLU A N 1
ATOM 1387 C CA . GLU A 1 177 ? -4.569 -19.127 -13.679 1.00 65.25 177 GLU A CA 1
ATOM 1388 C C . GLU A 1 177 ? -4.069 -18.203 -12.560 1.00 65.25 177 GLU A C 1
ATOM 1390 O O . GLU A 1 177 ? -4.818 -17.362 -12.051 1.00 65.25 177 GLU A O 1
ATOM 1395 N N . CYS A 1 178 ? -2.777 -18.285 -12.223 1.00 72.44 178 CYS A N 1
ATOM 1396 C CA . CYS A 1 178 ? -2.154 -17.391 -11.257 1.00 72.44 178 CYS A CA 1
ATOM 1397 C C . CYS A 1 178 ? -2.018 -15.972 -11.812 1.00 72.44 178 CYS A C 1
ATOM 1399 O O . CYS A 1 178 ? -2.314 -15.018 -11.094 1.00 72.44 178 CYS A O 1
ATOM 1401 N N . GLU A 1 179 ? -1.677 -15.783 -13.090 1.00 66.44 179 GLU A N 1
ATOM 1402 C CA . GLU A 1 179 ? -1.514 -14.438 -13.668 1.00 66.44 179 GLU A CA 1
ATOM 1403 C C . GLU A 1 179 ? -2.768 -13.564 -13.502 1.00 66.44 179 GLU A C 1
ATOM 1405 O O . GLU A 1 179 ? -2.676 -12.356 -13.234 1.00 66.44 179 GLU A O 1
ATOM 1410 N N . ASN A 1 180 ? -3.940 -14.199 -13.572 1.00 68.81 180 ASN A N 1
ATOM 1411 C CA . ASN A 1 180 ? -5.246 -13.568 -13.417 1.00 68.81 180 ASN A CA 1
ATOM 1412 C C . ASN A 1 180 ? -5.812 -13.623 -11.989 1.00 68.81 180 ASN A C 1
ATOM 1414 O O . ASN A 1 180 ? -6.800 -12.943 -11.718 1.00 68.81 180 ASN A O 1
ATOM 1418 N N . GLY A 1 181 ? -5.187 -14.377 -11.087 1.00 72.38 181 GLY A N 1
ATOM 1419 C CA . GLY A 1 181 ? -5.596 -14.517 -9.693 1.00 72.38 181 GLY A CA 1
ATOM 1420 C C . GLY A 1 181 ? -5.153 -13.370 -8.768 1.00 72.38 181 GLY A C 1
ATOM 1421 O O . GLY A 1 181 ? -4.521 -12.399 -9.206 1.00 72.38 181 GLY A O 1
ATOM 1422 N N . PRO A 1 182 ? -5.469 -13.474 -7.464 1.00 78.94 182 PRO A N 1
ATOM 1423 C CA . PRO A 1 182 ? -5.057 -12.501 -6.457 1.00 78.94 182 PRO A CA 1
ATOM 1424 C C . PRO A 1 182 ? -3.530 -12.458 -6.268 1.00 78.94 182 PRO A C 1
ATOM 1426 O O . PRO A 1 182 ? -2.834 -13.459 -6.422 1.00 78.94 182 PRO A O 1
ATOM 1429 N N . TRP A 1 183 ? -3.004 -11.279 -5.928 1.00 85.88 183 TRP A N 1
ATOM 1430 C CA . TRP A 1 183 ? -1.594 -11.075 -5.568 1.00 85.88 183 TRP A CA 1
ATOM 1431 C C . TRP A 1 183 ? -1.425 -11.230 -4.059 1.00 85.88 183 TRP A C 1
ATOM 1433 O O . TRP A 1 183 ? -1.943 -10.410 -3.295 1.00 85.88 183 TRP A O 1
ATOM 1443 N N . PHE A 1 184 ? -0.667 -12.227 -3.609 1.00 81.38 184 PHE A N 1
ATOM 1444 C CA . PHE A 1 184 ? -0.596 -12.549 -2.181 1.00 81.38 184 PHE A CA 1
ATOM 1445 C C . PHE A 1 184 ? 0.542 -11.828 -1.451 1.00 81.38 184 PHE A C 1
ATOM 1447 O O . PHE A 1 184 ? 0.309 -11.212 -0.406 1.00 81.38 184 PHE A O 1
ATOM 1454 N N . LEU A 1 185 ? 1.753 -11.822 -2.013 1.00 79.69 185 LEU A N 1
ATOM 1455 C CA . LEU A 1 185 ? 2.972 -11.270 -1.406 1.00 79.69 185 LEU A CA 1
ATOM 1456 C C . LEU A 1 185 ? 2.854 -9.784 -1.060 1.00 79.69 185 LEU A C 1
ATOM 1458 O O . LEU A 1 185 ? 3.578 -9.294 -0.187 1.00 79.69 185 LEU A O 1
ATOM 1462 N N . ARG A 1 186 ? 1.966 -9.058 -1.748 1.00 89.75 186 ARG A N 1
ATOM 1463 C CA . ARG A 1 186 ? 1.794 -7.602 -1.635 1.00 89.75 186 ARG A CA 1
ATOM 1464 C C . ARG A 1 186 ? 0.325 -7.170 -1.602 1.00 89.75 186 ARG A C 1
ATOM 1466 O O . ARG A 1 186 ? -0.001 -6.046 -1.983 1.00 89.75 186 ARG A O 1
ATOM 1473 N N . ARG A 1 187 ? -0.565 -8.043 -1.115 1.00 93.25 187 ARG A N 1
ATOM 1474 C CA . ARG A 1 187 ? -2.020 -7.802 -1.091 1.00 93.25 187 ARG A CA 1
ATOM 1475 C C . ARG A 1 187 ? -2.431 -6.485 -0.423 1.00 93.25 187 ARG A C 1
ATOM 1477 O O . ARG A 1 187 ? -3.343 -5.814 -0.896 1.00 93.25 187 ARG A O 1
ATOM 1484 N N . PHE A 1 188 ? -1.758 -6.088 0.658 1.00 96.44 188 PHE A N 1
ATOM 1485 C CA . PHE A 1 188 ? -2.094 -4.863 1.386 1.00 96.44 188 PHE A CA 1
ATOM 1486 C C . PHE A 1 188 ? -1.489 -3.625 0.735 1.00 96.44 188 PHE A C 1
ATOM 1488 O O . PHE A 1 188 ? -2.055 -2.539 0.834 1.00 96.44 188 PHE A O 1
ATOM 1495 N N . TYR A 1 189 ? -0.379 -3.782 0.014 1.00 97.00 189 TYR A N 1
ATOM 1496 C CA . TYR A 1 189 ? 0.115 -2.700 -0.822 1.00 97.00 189 TYR A CA 1
ATOM 1497 C C . TYR A 1 189 ? -0.878 -2.391 -1.949 1.00 97.00 189 TYR A C 1
ATOM 1499 O O . TYR A 1 189 ? -1.191 -1.227 -2.180 1.00 97.00 189 TYR A O 1
ATOM 1507 N N . LEU A 1 190 ? -1.468 -3.412 -2.579 1.00 96.44 190 LEU A N 1
ATOM 1508 C CA . LEU A 1 190 ? -2.529 -3.197 -3.566 1.00 96.44 190 LEU A CA 1
ATOM 1509 C C . LEU A 1 190 ? -3.729 -2.439 -2.978 1.00 96.44 190 LEU A C 1
ATOM 1511 O O . LEU A 1 190 ? -4.234 -1.521 -3.619 1.00 96.44 190 LEU A O 1
ATOM 1515 N N . LEU A 1 191 ? -4.135 -2.750 -1.740 1.00 96.75 191 LEU A N 1
ATOM 1516 C CA . LEU A 1 191 ? -5.149 -1.976 -1.011 1.00 96.75 191 LEU A CA 1
ATOM 1517 C C . LEU A 1 191 ? -4.771 -0.486 -0.911 1.00 96.75 191 LEU A C 1
ATOM 1519 O O . LEU A 1 191 ? -5.606 0.365 -1.221 1.00 96.75 191 LEU A O 1
ATOM 1523 N N . LEU A 1 192 ? -3.521 -0.155 -0.556 1.00 96.75 192 LEU A N 1
ATOM 1524 C CA . LEU A 1 192 ? -3.061 1.242 -0.499 1.00 96.75 192 LEU A CA 1
ATOM 1525 C C . LEU A 1 192 ? -3.151 1.947 -1.851 1.00 96.75 192 LEU A C 1
ATOM 1527 O O . LEU A 1 192 ? -3.521 3.121 -1.912 1.00 96.75 192 LEU A O 1
ATOM 1531 N N . VAL A 1 193 ? -2.814 1.240 -2.930 1.00 97.25 193 VAL A N 1
ATOM 1532 C CA . VAL A 1 193 ? -2.854 1.789 -4.289 1.00 97.25 193 VAL A CA 1
ATOM 1533 C C . VAL A 1 193 ? -4.288 2.117 -4.689 1.00 97.25 193 VAL A C 1
ATOM 1535 O O . VAL A 1 193 ? -4.526 3.190 -5.237 1.00 97.25 193 VAL A O 1
ATOM 1538 N N . VAL A 1 194 ? -5.254 1.249 -4.367 1.00 96.94 194 VAL A N 1
ATOM 1539 C CA . VAL A 1 194 ? -6.679 1.501 -4.641 1.00 96.94 194 VAL A CA 1
ATOM 1540 C C . VAL A 1 194 ? -7.167 2.757 -3.922 1.00 96.94 194 VAL A C 1
ATOM 1542 O O . VAL A 1 194 ? -7.773 3.623 -4.554 1.00 96.94 194 VAL A O 1
ATOM 1545 N N . ILE A 1 195 ? -6.876 2.869 -2.623 1.00 96.44 195 ILE A N 1
ATOM 1546 C CA . ILE A 1 195 ? -7.267 4.017 -1.791 1.00 96.44 195 ILE A CA 1
ATOM 1547 C C . ILE A 1 195 ? -6.660 5.310 -2.351 1.00 96.44 195 ILE A C 1
ATOM 1549 O O . ILE A 1 195 ? -7.368 6.295 -2.564 1.00 96.44 195 ILE A O 1
ATOM 1553 N N . SER A 1 196 ? -5.358 5.280 -2.642 1.00 96.44 196 SER A N 1
ATOM 1554 C CA . SER A 1 196 ? -4.605 6.423 -3.165 1.00 96.44 196 SER A CA 1
ATOM 1555 C C . SER A 1 196 ? -5.107 6.867 -4.538 1.00 96.44 196 SER A C 1
ATOM 1557 O O . SER A 1 196 ? -5.339 8.054 -4.756 1.00 96.44 196 SER A O 1
ATOM 1559 N N . TYR A 1 197 ? -5.333 5.919 -5.452 1.00 96.38 197 TYR A N 1
ATOM 1560 C CA . TYR A 1 197 ? -5.873 6.183 -6.785 1.00 96.38 197 TYR A CA 1
ATOM 1561 C C . TYR A 1 197 ? -7.264 6.820 -6.716 1.00 96.38 197 TYR A C 1
ATOM 1563 O O . TYR A 1 197 ? -7.504 7.856 -7.335 1.00 96.38 197 TYR A O 1
ATOM 1571 N N . GLN A 1 198 ? -8.177 6.223 -5.941 1.00 95.31 198 GLN A N 1
ATOM 1572 C CA . GLN A 1 198 ? -9.546 6.721 -5.798 1.00 95.31 198 GLN A CA 1
ATOM 1573 C C . GLN A 1 198 ? -9.570 8.152 -5.263 1.00 95.31 198 GLN A C 1
ATOM 1575 O O . GLN A 1 198 ? -10.290 8.989 -5.800 1.00 95.31 198 GLN A O 1
ATOM 1580 N N . TYR A 1 199 ? -8.757 8.452 -4.251 1.00 94.81 199 TYR A N 1
ATOM 1581 C CA . TYR A 1 199 ? -8.659 9.798 -3.703 1.00 94.81 199 TYR A CA 1
ATOM 1582 C C . TYR A 1 199 ? -8.073 10.796 -4.708 1.00 94.81 199 TYR A C 1
ATOM 1584 O O . TYR A 1 199 ? -8.667 11.845 -4.965 1.00 94.81 199 TYR A O 1
ATOM 1592 N N . LEU A 1 200 ? -6.929 10.463 -5.311 1.00 93.69 200 LEU A N 1
ATOM 1593 C CA . LEU A 1 200 ? -6.182 11.394 -6.152 1.00 93.69 200 LEU A CA 1
ATOM 1594 C C . LEU A 1 200 ? -6.915 11.698 -7.464 1.00 93.69 200 LEU A C 1
ATOM 1596 O O . LEU A 1 200 ? -6.988 12.855 -7.859 1.00 93.69 200 LEU A O 1
ATOM 1600 N N . CYS A 1 201 ? -7.530 10.704 -8.105 1.00 93.25 201 CYS A N 1
ATOM 1601 C CA . CYS A 1 201 ? -8.251 10.919 -9.362 1.00 93.25 201 CYS A CA 1
ATOM 1602 C C . CYS A 1 201 ? -9.637 11.547 -9.150 1.00 93.25 201 CYS A C 1
ATOM 1604 O O . CYS A 1 201 ? -10.106 12.285 -10.011 1.00 93.25 201 CYS A O 1
ATOM 1606 N N . LYS A 1 202 ? -10.272 11.339 -7.986 1.00 93.50 202 LYS A N 1
ATOM 1607 C CA . LYS A 1 202 ? -11.540 12.004 -7.648 1.00 93.50 202 LYS A CA 1
ATOM 1608 C C . LYS A 1 202 ? -11.349 13.476 -7.277 1.00 93.50 202 LYS A C 1
ATOM 1610 O O . LYS A 1 202 ? -12.119 14.315 -7.730 1.00 93.50 202 LYS A O 1
ATOM 1615 N N . ASN A 1 203 ? -10.348 13.786 -6.452 1.00 93.75 203 ASN A N 1
ATOM 1616 C CA . ASN A 1 203 ? -10.172 15.130 -5.890 1.00 93.75 203 ASN A CA 1
ATOM 1617 C C . ASN A 1 203 ? -9.176 15.990 -6.684 1.00 93.75 203 ASN A C 1
ATOM 1619 O O . ASN A 1 203 ? -9.288 17.213 -6.696 1.00 93.75 203 ASN A O 1
ATOM 1623 N N . PHE A 1 204 ? -8.218 15.368 -7.378 1.00 93.44 204 PHE A N 1
ATOM 1624 C CA . PHE A 1 204 ? -7.121 16.045 -8.076 1.00 93.44 204 PHE A CA 1
ATOM 1625 C C . PHE A 1 204 ? -6.890 15.455 -9.476 1.00 93.44 204 PHE A C 1
ATOM 1627 O O . PHE A 1 204 ? -5.773 15.061 -9.815 1.00 93.44 204 PHE A O 1
ATOM 1634 N N . ASN A 1 205 ? -7.933 15.409 -10.314 1.00 92.62 205 ASN A N 1
ATOM 1635 C CA . ASN A 1 205 ? -7.893 14.710 -11.607 1.00 92.62 205 ASN A CA 1
ATOM 1636 C C . ASN A 1 205 ? -6.691 15.099 -12.499 1.00 92.62 205 ASN A C 1
ATOM 1638 O O . ASN A 1 205 ? -5.986 14.227 -12.991 1.00 92.62 205 ASN A O 1
ATOM 1642 N N . LYS A 1 206 ? -6.353 16.394 -12.603 1.00 93.12 206 LYS A N 1
ATOM 1643 C CA . LYS A 1 206 ? -5.173 16.849 -13.372 1.00 93.12 206 LYS A CA 1
ATOM 1644 C C . LYS A 1 206 ? -3.849 16.277 -12.853 1.00 93.12 206 LYS A C 1
ATOM 1646 O O . LYS A 1 206 ? -2.922 16.059 -13.626 1.00 93.12 206 LYS A O 1
ATOM 1651 N N . ASN A 1 207 ? -3.727 16.074 -11.541 1.00 91.00 207 ASN A N 1
ATOM 1652 C CA . ASN A 1 207 ? -2.534 15.459 -10.960 1.00 91.00 207 ASN A CA 1
ATOM 1653 C C . ASN A 1 207 ? -2.527 13.950 -11.220 1.00 91.00 207 ASN A C 1
ATOM 1655 O O . ASN A 1 207 ? -1.464 13.404 -11.492 1.00 91.00 207 ASN A O 1
ATOM 1659 N N . CYS A 1 208 ? -3.694 13.297 -11.188 1.00 93.94 208 CYS A N 1
ATOM 1660 C CA . CYS A 1 208 ? -3.832 11.894 -11.585 1.00 93.94 208 CYS A CA 1
ATOM 1661 C C . CYS A 1 208 ? -3.367 11.696 -13.033 1.00 93.94 208 CYS A C 1
ATOM 1663 O O . CYS A 1 208 ? -2.482 10.883 -13.277 1.00 93.94 208 CYS A O 1
ATOM 1665 N N . GLU A 1 209 ? -3.879 12.501 -13.965 1.00 94.69 209 GLU A N 1
ATOM 1666 C CA . GLU A 1 209 ? -3.490 12.478 -15.381 1.00 94.69 209 GLU A CA 1
ATOM 1667 C C . GLU A 1 209 ? -1.974 12.629 -15.555 1.00 94.69 209 GLU A C 1
ATOM 1669 O O . GLU A 1 209 ? -1.335 11.747 -16.126 1.00 94.69 209 GLU A O 1
ATOM 1674 N N . LYS A 1 210 ? -1.368 13.660 -14.952 1.00 94.12 210 LYS A N 1
ATOM 1675 C CA . LYS A 1 210 ? 0.089 13.881 -15.003 1.00 94.12 210 LYS A CA 1
ATOM 1676 C C . LYS A 1 210 ? 0.904 12.706 -14.468 1.00 94.12 210 LYS A C 1
ATOM 1678 O O . LYS A 1 210 ? 1.973 12.405 -15.000 1.00 94.12 210 LYS A O 1
ATOM 1683 N N . VAL A 1 211 ? 0.435 12.067 -13.393 1.00 94.00 211 VAL A N 1
ATOM 1684 C CA . VAL A 1 211 ? 1.108 10.896 -12.824 1.00 94.00 211 VAL A CA 1
ATOM 1685 C C . VAL A 1 211 ? 1.107 9.755 -13.837 1.00 94.00 211 VAL A C 1
ATOM 1687 O O . VAL A 1 211 ? 2.170 9.211 -14.099 1.00 94.00 211 VAL A O 1
ATOM 1690 N N . PHE A 1 212 ? -0.028 9.427 -14.457 1.00 94.19 212 PHE A N 1
ATOM 1691 C CA . PHE A 1 212 ? -0.099 8.362 -15.467 1.00 94.19 212 PHE A CA 1
ATOM 1692 C C . PHE A 1 212 ? 0.689 8.701 -16.748 1.00 94.19 212 PHE A C 1
ATOM 1694 O O . PHE A 1 212 ? 1.431 7.855 -17.256 1.00 94.19 212 PHE A O 1
ATOM 1701 N N . GLU A 1 213 ? 0.625 9.951 -17.216 1.00 93.38 213 GLU A N 1
ATOM 1702 C CA . GLU A 1 213 ? 1.384 10.433 -18.380 1.00 93.38 213 GLU A CA 1
ATOM 1703 C C . GLU A 1 213 ? 2.897 10.258 -18.206 1.00 93.38 213 GLU A C 1
ATOM 1705 O O . GLU A 1 213 ? 3.587 9.834 -19.136 1.00 93.38 213 GLU A O 1
ATOM 1710 N N . LYS A 1 214 ? 3.422 10.505 -16.997 1.00 92.25 214 LYS A N 1
ATOM 1711 C CA . LYS A 1 214 ? 4.846 10.319 -16.668 1.00 92.25 214 LYS A CA 1
ATOM 1712 C C . LYS A 1 214 ? 5.336 8.891 -16.921 1.00 92.25 214 LYS A C 1
ATOM 1714 O O . LYS A 1 214 ? 6.508 8.698 -17.239 1.00 92.25 214 LYS A O 1
ATOM 1719 N N . TYR A 1 215 ? 4.448 7.906 -16.803 1.00 91.62 215 TYR A N 1
ATOM 1720 C CA . TYR A 1 215 ? 4.746 6.493 -17.041 1.00 91.62 215 TYR A CA 1
ATOM 1721 C C . TYR A 1 215 ? 4.276 6.004 -18.424 1.00 91.62 215 TYR A C 1
ATOM 1723 O O . TYR A 1 215 ? 4.379 4.816 -18.709 1.00 91.62 215 TYR A O 1
ATOM 1731 N N . LYS A 1 216 ? 3.837 6.915 -19.311 1.00 90.62 216 LYS A N 1
ATOM 1732 C CA . LYS A 1 216 ? 3.265 6.625 -20.642 1.00 90.62 216 LYS A CA 1
ATOM 1733 C C . LYS A 1 216 ? 2.055 5.686 -20.588 1.00 90.62 216 LYS A C 1
ATOM 1735 O O . LYS A 1 216 ? 1.880 4.834 -21.459 1.00 90.62 216 LYS A O 1
ATOM 1740 N N . GLU A 1 217 ? 1.214 5.851 -19.574 1.00 89.19 217 GLU A N 1
ATOM 1741 C CA . GLU A 1 217 ? -0.004 5.064 -19.396 1.00 89.19 217 GLU A CA 1
ATOM 1742 C C . GLU A 1 217 ? -1.254 5.934 -19.514 1.00 89.19 217 GLU A C 1
ATOM 1744 O O . GLU A 1 217 ? -1.255 7.104 -19.136 1.00 89.19 217 GLU A O 1
ATOM 1749 N N . SER A 1 218 ? -2.347 5.355 -20.011 1.00 89.06 218 SER A N 1
ATOM 1750 C CA . SER A 1 218 ? -3.666 5.982 -19.930 1.00 89.06 218 SER A CA 1
ATOM 1751 C C . SER A 1 218 ? -4.201 5.905 -18.504 1.00 89.06 218 SER A C 1
ATOM 1753 O O . SER A 1 218 ? -4.038 4.878 -17.839 1.00 89.06 218 SER A O 1
ATOM 1755 N N . VAL A 1 219 ? -4.922 6.937 -18.062 1.00 88.94 219 VAL A N 1
ATOM 1756 C CA . VAL A 1 219 ? -5.616 6.900 -16.770 1.00 88.94 219 VAL A CA 1
ATOM 1757 C C . VAL A 1 219 ? -6.625 5.753 -16.767 1.00 88.94 219 VAL A C 1
ATOM 1759 O O . VAL A 1 219 ? -7.592 5.736 -17.524 1.00 88.94 219 VAL A O 1
ATOM 1762 N N . GLY A 1 220 ? -6.395 4.787 -15.887 1.00 88.62 220 GLY A N 1
ATOM 1763 C CA . GLY A 1 220 ? -7.232 3.606 -15.717 1.00 88.62 220 GLY A CA 1
ATOM 1764 C C . GLY A 1 220 ? -7.051 3.027 -14.322 1.00 88.62 220 GLY A C 1
ATOM 1765 O O . GLY A 1 220 ? -6.237 3.524 -13.546 1.00 88.62 220 GLY A O 1
ATOM 1766 N N . LYS A 1 221 ? -7.813 1.984 -13.975 1.00 91.31 221 LYS A N 1
ATOM 1767 C CA . LYS A 1 221 ? -7.656 1.299 -12.682 1.00 91.31 221 LYS A CA 1
ATOM 1768 C C . LYS A 1 221 ? -6.268 0.636 -12.647 1.00 91.31 221 LYS A C 1
ATOM 1770 O O . LYS A 1 221 ? -6.071 -0.338 -13.370 1.00 91.31 221 LYS A O 1
ATOM 1775 N N . PRO A 1 222 ? -5.314 1.115 -11.821 1.00 90.81 222 PRO A N 1
ATOM 1776 C CA . PRO A 1 222 ? -3.947 0.591 -11.845 1.00 90.81 222 PRO A CA 1
ATOM 1777 C C . PRO A 1 222 ? -3.860 -0.833 -11.277 1.00 90.81 222 PRO A C 1
ATOM 1779 O O . PRO A 1 222 ? -2.929 -1.564 -11.604 1.00 90.81 222 PRO A O 1
ATOM 1782 N N . VAL A 1 223 ? -4.833 -1.220 -10.444 1.00 92.50 223 VAL A N 1
ATOM 1783 C CA . VAL A 1 223 ? -4.962 -2.543 -9.836 1.00 92.50 223 VAL A CA 1
ATOM 1784 C C . VAL A 1 223 ? -6.288 -3.168 -10.287 1.00 92.50 223 VAL A C 1
ATOM 1786 O O . VAL A 1 223 ? -7.357 -2.750 -9.840 1.00 92.50 223 VAL A O 1
ATOM 1789 N N . PRO A 1 224 ? -6.260 -4.175 -11.169 1.00 90.44 224 PRO A N 1
ATOM 1790 C CA . PRO A 1 224 ? -7.443 -4.949 -11.519 1.00 90.44 224 PRO A CA 1
ATOM 1791 C C . PRO A 1 224 ? -8.119 -5.572 -10.290 1.00 90.44 224 PRO A C 1
ATOM 1793 O O . PRO A 1 224 ? -7.444 -6.084 -9.399 1.00 90.44 224 PRO A O 1
ATOM 1796 N N . SER A 1 225 ? -9.458 -5.608 -10.274 1.00 90.31 225 SER A N 1
ATOM 1797 C CA . SER A 1 225 ? -10.238 -6.214 -9.175 1.00 90.31 225 SER A CA 1
ATOM 1798 C C . SER A 1 225 ? -9.830 -7.670 -8.910 1.00 90.31 225 SER A C 1
ATOM 1800 O O . SER A 1 225 ? -9.727 -8.092 -7.759 1.00 90.31 225 SER A O 1
ATOM 1802 N N . LYS A 1 226 ? -9.495 -8.414 -9.972 1.00 89.38 226 LYS A N 1
ATOM 1803 C CA . LYS A 1 226 ? -9.010 -9.799 -9.907 1.00 89.38 226 LYS A CA 1
ATOM 1804 C C . LYS A 1 226 ? -7.705 -9.984 -9.115 1.00 89.38 226 LYS A C 1
ATOM 1806 O O . LYS A 1 226 ? -7.524 -11.026 -8.500 1.00 89.38 226 LYS A O 1
ATOM 1811 N N . TRP A 1 227 ? -6.841 -8.964 -9.052 1.00 91.19 227 TRP A N 1
ATOM 1812 C CA . TRP A 1 227 ? -5.598 -9.015 -8.265 1.00 91.19 227 TRP A CA 1
ATOM 1813 C C . TRP A 1 227 ? -5.832 -8.840 -6.762 1.00 91.19 227 TRP A C 1
ATOM 1815 O O . TRP A 1 227 ? -4.948 -9.140 -5.959 1.00 91.19 227 TRP A O 1
ATOM 1825 N N . LEU A 1 228 ? -7.003 -8.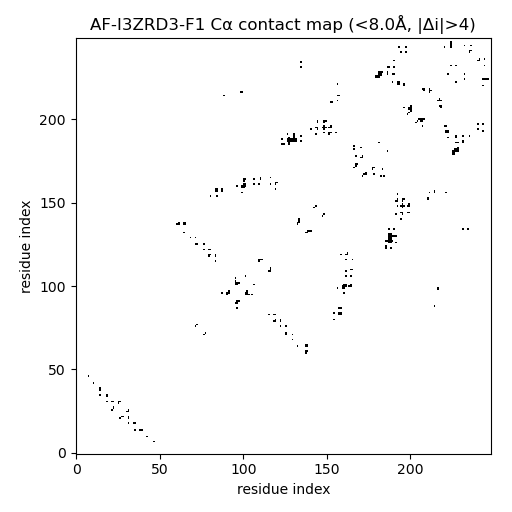346 -6.359 1.00 93.44 228 LEU A N 1
ATOM 1826 C CA . LEU A 1 228 ? -7.331 -8.136 -4.956 1.00 93.44 228 LEU A CA 1
ATOM 1827 C C . LEU A 1 228 ? -7.832 -9.442 -4.331 1.00 93.44 228 LEU A C 1
ATOM 1829 O O . LEU A 1 228 ? -8.723 -10.101 -4.866 1.00 93.44 228 LEU A O 1
ATOM 1833 N N . ALA A 1 229 ? -7.295 -9.784 -3.162 1.00 92.50 229 ALA A N 1
ATOM 1834 C CA . ALA A 1 229 ? -7.814 -10.875 -2.344 1.00 92.50 229 ALA A CA 1
ATOM 1835 C C . ALA A 1 229 ? -9.217 -10.544 -1.797 1.00 92.50 229 ALA A C 1
ATOM 1837 O O . ALA A 1 229 ? -9.584 -9.375 -1.642 1.00 92.50 229 ALA A O 1
ATOM 1838 N N . ASP A 1 230 ? -10.016 -11.568 -1.494 1.00 93.12 230 ASP A N 1
ATOM 1839 C CA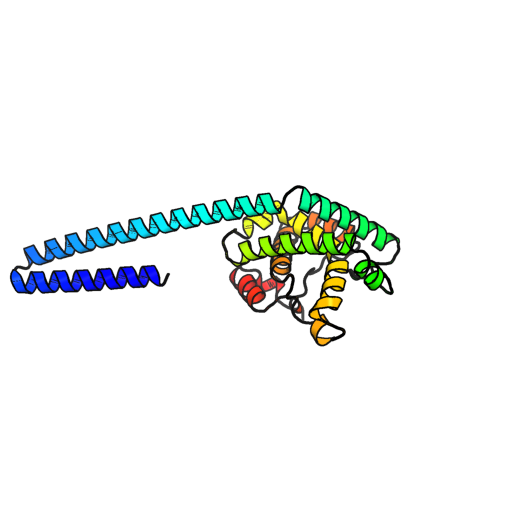 . ASP A 1 230 ? -11.424 -11.380 -1.119 1.00 93.12 230 ASP A CA 1
ATOM 1840 C C . ASP A 1 230 ? -11.611 -10.647 0.216 1.00 93.12 230 ASP A C 1
ATOM 1842 O O . ASP A 1 230 ? -12.554 -9.866 0.371 1.00 93.12 230 ASP A O 1
ATOM 1846 N N . ASP A 1 231 ? -10.681 -10.817 1.158 1.00 93.88 231 ASP A N 1
ATOM 1847 C CA . ASP A 1 231 ? -10.654 -10.063 2.414 1.00 93.88 231 ASP A CA 1
ATOM 1848 C C . ASP A 1 231 ? -10.431 -8.561 2.166 1.00 93.88 231 ASP A C 1
ATOM 1850 O O . ASP A 1 231 ? -11.160 -7.720 2.700 1.00 93.88 231 ASP A O 1
ATOM 1854 N N . VAL A 1 232 ? -9.498 -8.220 1.274 1.00 95.69 232 VAL A N 1
ATOM 1855 C CA . VAL A 1 232 ? -9.243 -6.845 0.823 1.00 95.69 232 VAL A CA 1
ATOM 1856 C C . VAL A 1 232 ? -10.456 -6.265 0.090 1.00 95.69 232 VAL A C 1
ATOM 1858 O O . VAL A 1 232 ? -10.854 -5.135 0.378 1.00 95.69 232 VAL A O 1
ATOM 1861 N N . LYS A 1 233 ? -11.097 -7.022 -0.811 1.00 95.25 233 LYS A N 1
ATOM 1862 C CA . LYS A 1 233 ? -12.330 -6.586 -1.495 1.00 95.25 233 LYS A CA 1
ATOM 1863 C C . LYS A 1 233 ? -13.451 -6.293 -0.497 1.00 95.25 233 LYS A C 1
ATOM 1865 O O . LYS A 1 233 ? -14.121 -5.265 -0.604 1.00 95.25 233 LYS A O 1
ATOM 1870 N N . SER A 1 234 ? -13.645 -7.175 0.483 1.00 95.38 234 SER A N 1
ATOM 1871 C CA . SER A 1 234 ? -14.645 -7.003 1.541 1.00 95.38 234 SER A CA 1
ATOM 1872 C C . SER A 1 234 ? -14.383 -5.734 2.355 1.00 95.38 234 SER A C 1
ATOM 1874 O O . SER A 1 234 ? -15.289 -4.917 2.554 1.00 95.38 234 SER A O 1
ATOM 1876 N N . TRP A 1 235 ? -13.125 -5.509 2.742 1.00 95.81 235 TRP A N 1
ATOM 1877 C CA . TRP A 1 235 ? -12.709 -4.303 3.454 1.00 95.81 235 TRP A CA 1
ATOM 1878 C C . TRP A 1 235 ? -12.955 -3.034 2.626 1.00 95.81 235 TRP A C 1
ATOM 1880 O O . TRP A 1 235 ? -13.602 -2.100 3.102 1.00 95.81 235 TRP A O 1
ATOM 1890 N N . LEU A 1 236 ? -12.539 -3.025 1.354 1.00 95.62 236 LEU A N 1
ATOM 1891 C CA . LEU A 1 236 ? -12.741 -1.901 0.432 1.00 95.62 236 LEU A CA 1
ATOM 1892 C C . LEU A 1 236 ? -14.231 -1.586 0.246 1.00 95.62 236 LEU A C 1
ATOM 1894 O O . LEU A 1 236 ? -14.630 -0.421 0.271 1.00 95.62 236 LEU A O 1
ATOM 1898 N N . LYS A 1 237 ? -15.080 -2.615 0.128 1.00 95.00 237 LYS A N 1
ATOM 1899 C CA . LYS A 1 237 ? -16.538 -2.453 0.054 1.00 95.00 237 LYS A CA 1
ATOM 1900 C C . LYS A 1 237 ? -17.097 -1.818 1.329 1.00 95.00 237 LYS A C 1
ATOM 1902 O O . LYS A 1 237 ? -17.884 -0.878 1.227 1.00 95.00 237 LYS A O 1
ATOM 1907 N N . LYS A 1 238 ? -16.672 -2.287 2.510 1.00 94.19 238 LYS A N 1
ATOM 1908 C CA . LYS A 1 238 ? -17.084 -1.742 3.817 1.00 94.19 238 LYS A CA 1
ATOM 1909 C C . LYS A 1 238 ? -16.687 -0.271 3.978 1.00 94.19 238 LYS A C 1
ATOM 1911 O O . LYS A 1 238 ? -17.450 0.500 4.549 1.00 94.19 238 LYS A O 1
ATOM 1916 N N . LYS A 1 239 ? -15.524 0.118 3.452 1.00 92.88 239 LYS A N 1
ATOM 1917 C CA . LYS A 1 239 ? -14.987 1.486 3.524 1.00 92.88 239 LYS A CA 1
ATOM 1918 C C . LYS A 1 239 ? -15.494 2.424 2.420 1.00 92.88 239 LYS A C 1
ATOM 1920 O O . LYS A 1 239 ? -15.126 3.590 2.397 1.00 92.88 239 LYS A O 1
ATOM 1925 N N . GLY A 1 240 ? -16.367 1.948 1.529 1.00 92.69 240 GLY A N 1
ATOM 1926 C CA . GLY A 1 240 ? -17.031 2.785 0.523 1.00 92.69 240 GLY A CA 1
ATOM 1927 C C . GLY A 1 240 ? -16.388 2.788 -0.868 1.00 92.69 240 GLY A C 1
ATOM 1928 O O . GLY A 1 240 ? -16.906 3.446 -1.766 1.00 92.69 240 GLY A O 1
ATOM 1929 N N . TYR A 1 241 ? -15.348 1.986 -1.114 1.00 93.06 241 TYR A N 1
ATOM 1930 C CA . TYR A 1 241 ? -14.653 1.880 -2.409 1.00 93.06 241 TYR A CA 1
ATOM 1931 C C . TYR A 1 241 ? -15.333 0.916 -3.402 1.00 93.06 241 TYR A C 1
ATOM 1933 O O . TYR A 1 241 ? -14.704 0.381 -4.315 1.00 93.06 241 TYR A O 1
ATOM 1941 N N . LYS A 1 242 ? -16.640 0.678 -3.242 1.00 90.75 242 LYS A N 1
ATOM 1942 C CA . LYS A 1 242 ? -17.421 -0.298 -4.025 1.00 90.75 242 LYS A CA 1
ATOM 1943 C C . LYS A 1 242 ? -17.397 -0.049 -5.538 1.00 90.75 242 LYS A C 1
ATOM 1945 O O . LYS A 1 242 ? -17.408 -1.003 -6.305 1.00 90.75 242 LYS A O 1
ATOM 1950 N N . GLU A 1 243 ? -17.337 1.211 -5.967 1.00 88.56 243 GLU A N 1
ATOM 1951 C CA . GLU A 1 243 ? -17.320 1.575 -7.392 1.00 88.56 243 GLU A CA 1
ATOM 1952 C C . GLU A 1 243 ? -16.015 1.147 -8.078 1.00 88.56 243 GLU A C 1
ATOM 1954 O O . GLU A 1 243 ? -16.015 0.771 -9.250 1.00 88.56 243 GLU A O 1
ATOM 1959 N N . TYR A 1 244 ? -14.900 1.105 -7.339 1.00 90.25 244 TYR A N 1
ATOM 1960 C CA . TYR A 1 244 ? -13.643 0.580 -7.871 1.00 90.25 244 TYR A CA 1
ATOM 1961 C C . TYR A 1 244 ? -13.726 -0.920 -8.169 1.00 90.25 244 TYR A C 1
ATOM 1963 O O . TYR A 1 244 ? -13.139 -1.386 -9.142 1.00 90.25 244 TYR A O 1
ATOM 1971 N N . LEU A 1 245 ? -14.480 -1.665 -7.358 1.00 91.00 245 LEU A N 1
ATOM 1972 C CA . LEU A 1 245 ? -14.580 -3.122 -7.449 1.00 91.00 245 LEU A CA 1
ATOM 1973 C C . LEU A 1 245 ? -15.506 -3.609 -8.566 1.00 91.00 245 LEU A C 1
ATOM 1975 O O . LEU A 1 245 ? -15.425 -4.77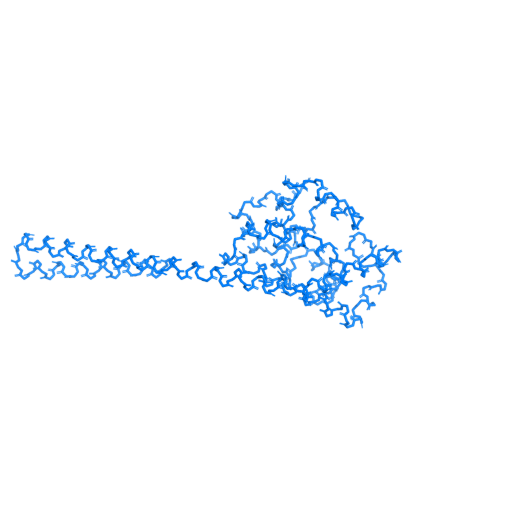8 -8.933 1.00 91.00 245 LEU A O 1
ATOM 1979 N N . LYS A 1 246 ? -16.372 -2.741 -9.107 1.00 86.50 246 LYS A N 1
ATOM 1980 C CA . LYS A 1 246 ? -17.201 -3.083 -10.266 1.00 86.50 246 LYS A CA 1
ATOM 1981 C C . LYS A 1 246 ? -16.298 -3.318 -11.472 1.00 86.50 246 LYS A C 1
ATOM 1983 O O . LYS A 1 246 ? -15.518 -2.439 -11.848 1.00 86.50 246 LYS A O 1
ATOM 1988 N N . GLU A 1 247 ? -16.392 -4.494 -12.069 1.00 64.88 247 GLU A N 1
ATOM 1989 C CA . GLU A 1 247 ? -15.862 -4.708 -13.409 1.00 64.88 247 GLU A CA 1
ATOM 1990 C C . GLU A 1 247 ? -16.755 -3.907 -14.360 1.00 64.88 247 GLU A C 1
ATOM 1992 O O . GLU A 1 247 ? -17.981 -3.955 -14.243 1.00 64.88 247 GLU A O 1
ATOM 1997 N N . ASN A 1 248 ? -16.158 -3.075 -15.217 1.00 46.38 248 ASN A N 1
ATOM 1998 C CA . ASN A 1 248 ? -16.929 -2.508 -16.316 1.00 46.38 248 ASN A CA 1
ATOM 1999 C C . ASN A 1 248 ? -17.293 -3.703 -17.200 1.00 46.38 248 ASN A C 1
ATOM 2001 O O . ASN A 1 248 ? -16.387 -4.343 -17.733 1.00 46.38 248 ASN A O 1
ATOM 2005 N N . ALA A 1 249 ? -18.584 -4.034 -17.223 1.00 30.94 249 ALA A N 1
ATOM 2006 C CA . ALA A 1 249 ? -19.167 -4.987 -18.157 1.00 30.94 249 ALA A CA 1
ATOM 2007 C C . ALA A 1 249 ? -18.959 -4.518 -19.602 1.00 30.94 249 ALA A C 1
ATOM 2009 O O . ALA A 1 249 ? -18.965 -3.281 -19.817 1.00 30.94 249 ALA A O 1
#

Organism: Thermococcus cleftensis (strain DSM 27260 / KACC 17922 / CL1) (NCBI:txid163003)

Mean predicted aligned error: 10.02 Å

Radius of gyration: 26.51 Å; Cα contacts (8 Å, |Δi|>4): 225; chains: 1; bounding box: 58×38×80 Å

pLDDT: mean 85.82, std 10.07, range [30.94, 97.25]

Foldseek 3Di:
DVVLVVLVVVLVVVLVVVLVVCCVPPVDPVVSVVSSVVSVVVSVVVSVVVVVVVVVVLVVLLVVLVVVLVVLVDPLLVVLLVVLLVVLVVCVVVVQDDPLAGDDCRLVVCVPPPVNLVSLLSNLQSLLVNLVCCLVVSYPLVVCQPPPLLVLQLSCSSSRRVVLSVCCVPPNVPPPVSNQAARDSRQSSLLSNLSSLVSCCVPPVVSLCVSQVSSVHDRDLSDQLRRHDPSSQVSCVVVPVVVSNDDPD

Nearest PDB structures (foldseek):
  8ub3-assembly1_A  TM=2.982E-01  e=7.069E+00  synthetic construct